Protein AF-A0A7V9C7G6-F1 (afdb_monomer)

Radius of gyration: 28.22 Å; Cα contacts (8 Å, |Δi|>4): 327; chains: 1; bounding box: 77×62×84 Å

Foldseek 3Di:
DDPVVVVLVVVLVVLLVVVVVPDDDDDDDDDDDDDDDDDDDDDDDDDDDDDDDDDDDPDDDDDDDDDDDDDDDDDDDDDDDDDPPPPPPPPPFDWDKDFQDDDDDFLQADDGGQIFTQTPDAQPLQSVLLVQLLVCSSVLPQVSNCVQQDQQEAAESVSDGSSCVSVCSRHVSPNLSSLSRLQNRAPWDWDWADDPVDRDIFIWIKTPNQQRDPFLVPQDPVSLVSCVSPDPPVVSVVCNVVGGDFAWMWIAGSNNHTRYTYGGD

Nearest PDB structures (foldseek):
  3i55-assembly1_3  TM=3.283E-01  e=8.235E+00  Haloarcula marismortui

Solvent-accessible surface area (backbone atoms only — not comparable to full-atom values): 16499 Å² total; per-residue (Å²): 136,52,78,60,60,59,47,54,54,48,50,56,50,51,54,52,53,55,58,66,71,71,62,81,79,79,82,79,87,80,88,86,83,90,84,85,87,83,90,83,90,81,80,90,80,91,77,84,81,86,85,90,84,90,78,87,80,84,83,78,80,82,88,82,88,84,84,83,79,88,81,88,84,84,88,87,83,90,80,93,75,89,74,81,78,81,71,74,77,74,81,75,70,53,64,51,78,45,62,39,81,66,93,64,80,54,69,11,39,40,55,70,66,43,72,38,30,51,70,56,90,57,57,66,45,34,44,52,38,51,51,51,48,44,52,22,33,62,66,57,33,54,70,56,45,34,62,65,32,41,93,77,25,37,48,39,94,86,68,53,54,46,63,57,51,53,50,49,24,33,73,73,38,38,55,58,39,42,51,50,37,52,34,60,38,40,60,65,36,80,46,73,48,73,43,95,89,44,103,57,67,51,54,32,40,26,18,33,33,55,64,80,42,90,36,39,88,73,44,52,68,71,62,56,57,56,44,57,81,82,39,55,69,71,56,50,52,51,27,49,73,74,38,28,66,34,62,63,35,38,32,27,27,80,82,27,50,41,45,36,47,33,64,65,120

Secondary structure (DSSP, 8-state):
--HHHHHHHHHHHHHHHHHHHH-PPP----------------------------------PPPP--PPPP------------------------EEEEE--S----TTSPPTT-EEEEESS--HHHHHHHHHHHHHHHTT-HHHHHHHH-TT-B--TT---HHHHHHHHHHHT--HHHHHHHHHHS--EEEEEPPTTSS--EEEEEESGGGG-SSGGGS-HHHHHHHTTTS-HHHHHHHHHHTS--S-EEEE-TT--EEEEE---

Sequence (265 aa):
MTKLDDRLRKAAIAVRKAADHAVPRPITKEATAMWKKPAMAFGGAVIAVALVIGVAVLVRQPPAETPIAAVTTTGPTTTDSPEPTTTVPATTTTVTTTTVSGPMTGPGCPEEGFEYGLQEGLPEPVASMQQQIMAAAVACDVDTLVALGGPDLIVSFGGVAPEAFFTDAVESGEPALSTLLETLSLPYRHQTFEDSEAPTSVSFYSWPSAFGYDAWEEIPEDERDALLGLYTQEELDQMAEFGGFIGWRVGITPEGDWRFFVAGD

Mean predicted aligned error: 16.95 Å

Structure (mmCIF, N/CA/C/O backbone):
data_AF-A0A7V9C7G6-F1
#
_entry.id   AF-A0A7V9C7G6-F1
#
loop_
_atom_site.group_PDB
_atom_site.id
_atom_site.type_symbol
_atom_site.label_atom_id
_atom_site.label_alt_id
_atom_site.label_comp_id
_atom_site.label_asym_id
_atom_site.label_entity_id
_atom_site.label_seq_id
_atom_site.pdbx_PDB_ins_code
_atom_site.Cartn_x
_atom_site.Cartn_y
_atom_site.Cartn_z
_atom_site.occupancy
_atom_site.B_iso_or_equiv
_atom_site.auth_seq_id
_atom_site.auth_comp_id
_atom_site.auth_asym_id
_atom_site.auth_atom_id
_atom_site.pdbx_PDB_model_num
ATOM 1 N N . MET A 1 1 ? 12.460 -22.209 15.006 1.00 48.91 1 MET A N 1
ATOM 2 C CA . MET A 1 1 ? 12.899 -21.050 14.208 1.00 48.91 1 MET A CA 1
ATOM 3 C C . MET A 1 1 ? 13.402 -21.575 12.891 1.00 48.91 1 MET A C 1
ATOM 5 O O . MET A 1 1 ? 14.418 -22.264 12.847 1.00 48.91 1 MET A O 1
ATOM 9 N N . THR A 1 2 ? 12.585 -21.400 11.865 1.00 52.69 2 THR A N 1
ATOM 10 C CA . THR A 1 2 ? 12.840 -21.923 10.530 1.00 52.69 2 THR A CA 1
ATOM 11 C C . THR A 1 2 ? 13.840 -21.022 9.805 1.00 52.69 2 THR A C 1
ATOM 13 O O . THR A 1 2 ? 14.032 -19.859 10.159 1.00 52.69 2 THR A O 1
ATOM 16 N N . LYS A 1 3 ? 14.497 -21.548 8.766 1.00 37.53 3 LYS A N 1
ATOM 17 C CA . LYS A 1 3 ? 15.346 -20.738 7.875 1.00 37.53 3 LYS A CA 1
ATOM 18 C C . LYS A 1 3 ? 14.573 -19.592 7.207 1.00 37.53 3 LYS A C 1
ATOM 20 O O . LYS A 1 3 ? 15.212 -18.682 6.698 1.00 37.53 3 LYS A O 1
ATOM 25 N N . LEU A 1 4 ? 13.242 -19.648 7.186 1.00 36.72 4 LEU A N 1
ATOM 26 C CA . LEU A 1 4 ? 12.386 -18.592 6.661 1.00 36.72 4 LEU A CA 1
ATOM 27 C C . LEU A 1 4 ? 12.319 -17.407 7.636 1.00 36.72 4 LEU A C 1
ATOM 29 O O . LEU A 1 4 ? 12.571 -16.282 7.217 1.00 36.72 4 LEU A O 1
ATOM 33 N N . ASP A 1 5 ? 12.153 -17.668 8.937 1.00 42.34 5 ASP A N 1
ATOM 34 C CA . ASP A 1 5 ? 12.133 -16.634 9.988 1.00 42.34 5 ASP A CA 1
ATOM 35 C C . ASP A 1 5 ? 13.441 -15.818 10.016 1.00 42.34 5 ASP A C 1
ATOM 37 O O . ASP A 1 5 ? 13.438 -14.597 10.163 1.00 42.34 5 ASP A O 1
ATOM 41 N N . ASP A 1 6 ? 14.587 -16.487 9.831 1.00 40.59 6 ASP A N 1
ATOM 42 C CA . ASP A 1 6 ? 15.903 -15.829 9.790 1.00 40.59 6 ASP A CA 1
ATOM 43 C C . ASP A 1 6 ? 16.083 -14.965 8.529 1.00 40.59 6 ASP A C 1
ATOM 45 O O . ASP A 1 6 ? 16.781 -13.950 8.554 1.00 40.59 6 ASP A O 1
ATOM 49 N N . ARG A 1 7 ? 15.423 -15.334 7.425 1.00 44.72 7 ARG A N 1
ATOM 50 C CA . ARG A 1 7 ? 15.466 -14.593 6.157 1.00 44.72 7 ARG A CA 1
ATOM 51 C C . ARG A 1 7 ? 14.528 -13.394 6.164 1.00 44.72 7 ARG A C 1
ATOM 53 O O . ARG A 1 7 ? 14.948 -12.326 5.735 1.00 44.72 7 ARG A O 1
ATOM 60 N N . LEU A 1 8 ? 13.325 -13.533 6.719 1.00 45.69 8 LEU A N 1
ATOM 61 C CA . LEU A 1 8 ? 12.387 -12.420 6.899 1.00 45.69 8 LEU A CA 1
ATOM 62 C C . LEU A 1 8 ? 12.959 -11.368 7.854 1.00 45.69 8 LEU A C 1
ATOM 64 O O . LEU A 1 8 ? 12.928 -10.175 7.559 1.00 45.69 8 LEU A O 1
ATOM 68 N N . ARG A 1 9 ? 13.618 -11.805 8.935 1.00 49.72 9 ARG A N 1
ATOM 69 C CA . ARG A 1 9 ? 14.326 -10.900 9.847 1.00 49.72 9 ARG A CA 1
ATOM 70 C C . ARG A 1 9 ? 15.469 -10.150 9.160 1.00 49.72 9 ARG A C 1
ATOM 72 O O . ARG A 1 9 ? 15.679 -8.974 9.437 1.00 49.72 9 ARG A O 1
ATOM 79 N N . LYS A 1 10 ? 16.208 -10.807 8.263 1.00 49.16 10 LYS A N 1
ATOM 80 C CA . LYS A 1 10 ? 17.289 -10.175 7.487 1.00 49.16 10 LYS A CA 1
ATOM 81 C C . LYS A 1 10 ? 16.762 -9.209 6.429 1.00 49.16 10 LYS A C 1
ATOM 83 O O . LYS A 1 10 ? 17.330 -8.132 6.293 1.00 49.16 10 LYS A O 1
ATOM 88 N N . ALA A 1 11 ? 15.661 -9.544 5.761 1.00 43.25 11 ALA A N 1
ATOM 89 C CA . ALA A 1 11 ? 14.988 -8.647 4.825 1.00 43.25 11 ALA A CA 1
ATOM 90 C C . ALA A 1 11 ? 14.475 -7.381 5.535 1.00 43.25 11 ALA A C 1
ATOM 92 O O . ALA A 1 11 ? 14.753 -6.274 5.086 1.00 43.25 11 ALA A O 1
ATOM 93 N N . ALA A 1 12 ? 13.853 -7.518 6.711 1.00 46.47 12 ALA A N 1
ATOM 94 C CA . ALA A 1 12 ? 13.425 -6.375 7.523 1.00 46.47 12 ALA A CA 1
ATOM 95 C C . ALA A 1 12 ? 14.605 -5.483 7.973 1.00 46.47 12 ALA A C 1
ATOM 97 O O . ALA A 1 12 ? 14.489 -4.259 8.023 1.00 46.47 12 ALA A O 1
ATOM 98 N N . ILE A 1 13 ? 15.770 -6.078 8.260 1.00 50.22 13 ILE A N 1
ATOM 99 C CA . ILE A 1 13 ? 17.003 -5.334 8.575 1.00 50.22 13 ILE A CA 1
ATOM 100 C C . ILE A 1 13 ? 17.554 -4.609 7.338 1.00 50.22 13 ILE A C 1
ATOM 102 O O . ILE A 1 13 ? 18.039 -3.487 7.466 1.00 50.22 13 ILE A O 1
ATOM 106 N N . ALA A 1 14 ? 17.482 -5.218 6.154 1.00 43.88 14 ALA A N 1
ATOM 107 C CA . ALA A 1 14 ? 17.921 -4.594 4.908 1.00 43.88 14 ALA A CA 1
ATOM 108 C C . ALA A 1 14 ? 17.048 -3.382 4.545 1.00 43.88 14 ALA A C 1
ATOM 110 O O . ALA A 1 14 ? 17.590 -2.324 4.237 1.00 43.88 14 ALA A O 1
ATOM 111 N N . VAL A 1 15 ? 15.725 -3.497 4.705 1.00 43.09 15 VAL A N 1
ATOM 112 C CA . VAL A 1 15 ? 14.770 -2.388 4.522 1.00 43.09 15 VAL A CA 1
ATOM 113 C C . VAL A 1 15 ? 15.067 -1.240 5.491 1.00 43.09 15 VAL A C 1
ATOM 115 O O . VAL A 1 15 ? 15.174 -0.089 5.079 1.00 43.09 15 VAL A O 1
ATOM 118 N N . ARG A 1 16 ? 15.321 -1.546 6.770 1.00 47.75 16 ARG A N 1
ATOM 119 C CA . ARG A 1 16 ? 15.724 -0.536 7.763 1.00 47.75 16 ARG A CA 1
ATOM 120 C C . ARG A 1 16 ? 17.051 0.147 7.414 1.00 47.75 16 ARG A C 1
ATOM 122 O O . ARG A 1 16 ? 17.207 1.342 7.629 1.00 47.75 16 ARG A O 1
ATOM 129 N N . LYS A 1 17 ? 18.013 -0.606 6.877 1.00 38.09 17 LYS A N 1
ATOM 130 C CA . LYS A 1 17 ? 19.322 -0.074 6.483 1.00 38.09 17 LYS A CA 1
ATOM 131 C C . LYS A 1 17 ? 19.230 0.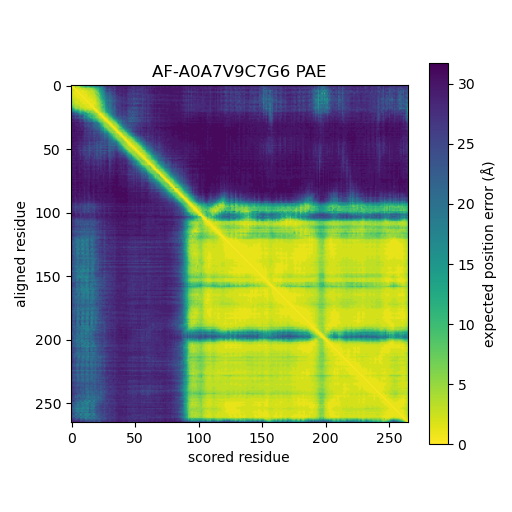823 5.247 1.00 38.09 17 LYS A C 1
ATOM 133 O O . LYS A 1 17 ? 19.983 1.788 5.178 1.00 38.09 17 LYS A O 1
ATOM 138 N N . ALA A 1 18 ? 18.340 0.518 4.304 1.00 41.16 18 ALA A N 1
ATOM 139 C CA . ALA A 1 18 ? 18.068 1.380 3.158 1.00 41.16 18 ALA A CA 1
ATOM 140 C C . ALA A 1 18 ? 17.481 2.728 3.614 1.00 41.16 18 ALA A C 1
ATOM 142 O O . ALA A 1 18 ? 18.010 3.768 3.233 1.00 41.16 18 ALA A O 1
ATOM 143 N N . ALA A 1 19 ? 16.523 2.706 4.548 1.00 43.22 19 ALA A N 1
ATOM 144 C CA . ALA A 1 19 ? 15.940 3.916 5.137 1.00 43.22 19 ALA A CA 1
ATOM 145 C C . ALA A 1 19 ? 16.965 4.781 5.908 1.00 43.22 19 ALA A C 1
ATOM 147 O O . ALA A 1 19 ? 16.952 6.005 5.817 1.00 43.22 19 ALA A O 1
ATOM 148 N N . ASP A 1 20 ? 17.926 4.169 6.613 1.00 38.09 20 ASP A N 1
ATOM 149 C CA . ASP A 1 20 ? 18.983 4.908 7.330 1.00 38.09 20 ASP A CA 1
ATOM 150 C C . ASP A 1 20 ? 19.994 5.615 6.394 1.00 38.09 20 ASP A C 1
ATOM 152 O O . ASP A 1 20 ? 20.722 6.505 6.841 1.00 38.09 20 ASP A O 1
ATOM 156 N N . HIS A 1 21 ? 20.077 5.237 5.110 1.00 40.25 21 HIS A N 1
ATOM 157 C CA . HIS A 1 21 ? 20.980 5.876 4.136 1.00 40.25 21 HIS A CA 1
ATOM 158 C C . HIS A 1 21 ? 20.322 7.028 3.357 1.00 40.25 21 HIS A C 1
ATOM 160 O O . HIS A 1 21 ? 21.048 7.788 2.714 1.00 40.25 21 HIS A O 1
ATOM 166 N N . ALA A 1 22 ? 18.998 7.195 3.458 1.00 36.69 22 ALA A N 1
ATOM 167 C CA . ALA A 1 22 ? 18.234 8.249 2.786 1.00 36.69 22 ALA A CA 1
ATOM 168 C C . ALA A 1 22 ? 18.126 9.560 3.600 1.00 36.69 22 ALA A C 1
ATOM 170 O O . ALA A 1 22 ? 17.785 10.604 3.053 1.00 36.69 22 ALA A O 1
ATOM 171 N N . VAL A 1 23 ? 18.493 9.566 4.890 1.00 35.22 23 VAL A N 1
ATOM 172 C CA . VAL A 1 23 ? 18.386 10.765 5.746 1.00 35.22 23 VAL A CA 1
ATOM 173 C C . VAL A 1 23 ? 19.654 11.640 5.677 1.00 35.22 23 VAL A C 1
ATOM 175 O O . VAL A 1 23 ? 20.705 11.247 6.205 1.00 35.22 23 VAL A O 1
ATOM 178 N N . PRO A 1 24 ? 19.611 12.876 5.134 1.00 39.84 24 PRO A N 1
ATOM 179 C CA . PRO A 1 24 ? 20.689 13.835 5.339 1.00 39.84 24 PRO A CA 1
ATOM 180 C C . PRO A 1 24 ? 20.744 14.255 6.817 1.00 39.84 24 PRO A C 1
ATOM 182 O O . PRO A 1 24 ? 19.762 14.701 7.410 1.00 39.84 24 PRO A O 1
ATOM 185 N N . ARG A 1 25 ? 21.923 14.110 7.434 1.00 37.53 25 ARG A N 1
ATOM 186 C CA . ARG A 1 25 ? 22.153 14.451 8.849 1.00 37.53 25 ARG A CA 1
ATOM 187 C C . ARG A 1 25 ? 21.757 15.908 9.149 1.00 37.53 25 ARG A C 1
ATOM 189 O O . ARG A 1 25 ? 22.182 16.803 8.416 1.00 37.53 25 ARG A O 1
ATOM 196 N N . PRO A 1 26 ? 21.044 16.184 10.259 1.00 35.81 26 PRO A N 1
ATOM 197 C CA . PRO A 1 26 ? 20.685 17.546 10.624 1.00 35.81 26 PRO A CA 1
ATOM 198 C C . PRO A 1 26 ? 21.935 18.364 10.963 1.00 35.81 26 PRO A C 1
ATOM 200 O O . PRO A 1 26 ? 22.793 17.947 11.745 1.00 35.81 26 PRO A O 1
ATOM 203 N N . ILE A 1 27 ? 22.018 19.563 10.385 1.00 41.19 27 ILE A N 1
ATOM 204 C CA . ILE A 1 27 ? 23.021 20.571 10.726 1.00 41.19 27 ILE A CA 1
ATOM 205 C C . ILE A 1 27 ? 22.710 21.045 12.150 1.00 41.19 27 ILE A C 1
ATOM 207 O O . ILE A 1 27 ? 21.767 21.805 12.376 1.00 41.19 27 ILE A O 1
ATOM 211 N N . THR A 1 28 ? 23.472 20.567 13.132 1.00 35.97 28 THR A N 1
ATOM 212 C CA . THR A 1 28 ? 23.326 20.969 14.534 1.00 35.97 28 THR A CA 1
ATOM 213 C C . THR A 1 28 ? 23.559 22.471 14.678 1.00 35.97 28 THR A C 1
ATOM 215 O O . THR A 1 28 ? 24.681 22.962 14.546 1.00 35.97 28 THR A O 1
ATOM 218 N N . LYS A 1 29 ? 22.480 23.205 14.966 1.00 41.00 29 LYS A N 1
ATOM 219 C CA . LYS A 1 29 ? 22.517 24.581 15.458 1.00 41.00 29 LYS A CA 1
ATOM 220 C C . LYS A 1 29 ? 22.932 24.575 16.928 1.00 41.00 29 LYS A C 1
ATOM 222 O O . LYS A 1 29 ? 22.075 24.481 17.794 1.00 41.00 29 LYS A O 1
ATOM 227 N N . GLU A 1 30 ? 24.217 24.761 17.207 1.00 38.34 30 GLU A N 1
ATOM 228 C CA . GLU A 1 30 ? 24.668 25.279 18.504 1.00 38.34 30 GLU A CA 1
ATOM 229 C C . GLU A 1 30 ? 25.768 26.322 18.295 1.00 38.34 30 GLU A C 1
ATOM 231 O O . GLU A 1 30 ? 26.963 26.043 18.298 1.00 38.34 30 GLU A O 1
ATOM 236 N N . ALA A 1 31 ? 25.340 27.567 18.101 1.00 40.44 31 ALA A N 1
ATOM 237 C CA . ALA A 1 31 ? 26.197 28.737 18.187 1.00 40.44 31 ALA A CA 1
ATOM 238 C C . ALA A 1 31 ? 25.524 29.771 19.089 1.00 40.44 31 ALA A C 1
ATOM 240 O O . ALA A 1 31 ? 24.961 30.741 18.600 1.00 40.44 31 ALA A O 1
ATOM 241 N N . THR A 1 32 ? 25.599 29.569 20.406 1.00 36.12 32 THR A N 1
ATOM 242 C CA . THR A 1 32 ? 25.439 30.650 21.393 1.00 36.12 32 THR A CA 1
ATOM 243 C C . THR A 1 32 ? 25.942 30.198 22.760 1.00 36.12 32 THR A C 1
ATOM 245 O O . THR A 1 32 ? 25.232 29.491 23.461 1.00 36.12 32 THR A O 1
ATOM 248 N N . ALA A 1 33 ? 27.149 30.632 23.144 1.00 33.44 33 ALA A N 1
ATOM 249 C CA . ALA A 1 33 ? 27.424 31.311 24.420 1.00 33.44 33 ALA A CA 1
ATOM 250 C C . ALA A 1 33 ? 28.940 31.434 24.697 1.00 33.44 33 ALA A C 1
ATOM 252 O O . ALA A 1 33 ? 29.596 30.514 25.163 1.00 33.44 33 ALA A O 1
ATOM 253 N N . MET A 1 34 ? 29.440 32.657 24.486 1.00 32.22 34 MET A N 1
ATOM 254 C CA . MET A 1 34 ? 30.200 33.428 25.482 1.00 32.22 34 MET A CA 1
ATOM 255 C C . MET A 1 34 ? 31.570 32.900 25.977 1.00 32.22 34 MET A C 1
ATOM 257 O O . MET A 1 34 ? 31.621 32.171 26.957 1.00 32.22 34 MET A O 1
ATOM 261 N N . TRP A 1 35 ? 32.683 33.478 25.483 1.00 34.47 35 TRP A N 1
ATOM 262 C CA . TRP A 1 35 ? 33.711 34.070 26.371 1.00 34.47 35 TRP A CA 1
ATOM 263 C C . TRP A 1 35 ? 34.692 35.039 25.658 1.00 34.47 35 TRP A C 1
ATOM 265 O O . TRP A 1 35 ? 35.396 34.693 24.718 1.00 34.47 35 TRP A O 1
ATOM 275 N N . LYS A 1 36 ? 34.684 36.280 26.156 1.00 33.19 36 LYS A N 1
ATOM 276 C CA . LYS A 1 36 ? 35.678 37.380 26.229 1.00 33.19 36 LYS A CA 1
ATOM 277 C C . LYS A 1 36 ? 36.997 37.316 25.411 1.00 33.19 36 LYS A C 1
ATOM 279 O O . LYS A 1 36 ? 37.833 36.444 25.605 1.00 33.19 36 LYS A O 1
ATOM 284 N N . LYS A 1 37 ? 37.240 38.387 24.638 1.00 40.06 37 LYS A N 1
ATOM 285 C CA . LYS A 1 37 ? 38.557 38.883 24.148 1.00 40.06 37 LYS A CA 1
ATOM 286 C C . LYS A 1 37 ? 39.409 39.419 25.331 1.00 40.06 37 LYS A C 1
ATOM 288 O O . LYS A 1 37 ? 38.781 39.873 26.291 1.00 40.06 37 LYS A O 1
ATOM 293 N N . PRO A 1 38 ? 40.772 39.440 25.291 1.00 42.09 38 PRO A N 1
ATOM 294 C CA . PRO A 1 38 ? 41.545 40.188 24.280 1.00 42.09 38 PRO A CA 1
ATOM 295 C C . PRO A 1 38 ? 42.907 39.620 23.793 1.00 42.09 38 PRO A C 1
ATOM 297 O O . PRO A 1 38 ? 43.581 38.870 24.480 1.00 42.09 38 PRO A O 1
ATOM 300 N N . ALA A 1 39 ? 43.277 40.093 22.591 1.00 36.19 39 ALA A N 1
ATOM 301 C CA . ALA A 1 39 ? 44.609 40.358 22.016 1.00 36.19 39 ALA A CA 1
ATOM 302 C C . ALA A 1 39 ? 45.773 39.354 22.194 1.00 36.19 39 ALA A C 1
ATOM 304 O O . ALA A 1 39 ? 46.345 39.257 23.269 1.00 36.19 39 ALA A O 1
ATOM 305 N N . MET A 1 40 ? 46.275 38.799 21.081 1.00 33.19 40 MET A N 1
ATOM 306 C CA . MET A 1 40 ? 47.620 39.080 20.533 1.00 33.19 40 MET A CA 1
ATOM 307 C C . MET A 1 40 ? 47.889 38.269 19.256 1.00 33.19 40 MET A C 1
ATOM 309 O O . MET A 1 40 ? 47.322 37.204 19.040 1.00 33.19 40 MET A O 1
ATOM 313 N N . ALA A 1 41 ? 48.734 38.846 18.404 1.00 35.16 41 ALA A N 1
ATOM 314 C CA . ALA A 1 41 ? 49.222 38.325 17.134 1.00 35.16 41 ALA A CA 1
ATOM 315 C C . ALA A 1 41 ? 50.109 37.075 17.278 1.00 35.16 41 ALA A C 1
ATOM 317 O O . ALA A 1 41 ? 50.630 36.834 18.356 1.00 35.16 41 ALA A O 1
ATOM 318 N N . PHE A 1 42 ? 50.278 36.358 16.161 1.00 31.19 42 PHE A N 1
ATOM 319 C CA . PHE A 1 42 ? 51.377 35.486 15.686 1.00 31.19 42 PHE A CA 1
ATOM 320 C C . PHE A 1 42 ? 50.700 34.442 14.782 1.00 31.19 42 PHE A C 1
ATOM 322 O O . PHE A 1 42 ? 49.726 33.817 15.173 1.00 31.19 42 PHE A O 1
ATOM 329 N N . GLY A 1 43 ? 51.016 34.352 13.494 1.00 26.42 43 GLY A N 1
ATOM 330 C CA . GLY A 1 43 ? 52.296 33.849 12.998 1.00 26.42 43 GLY A CA 1
ATOM 331 C C . GLY A 1 43 ? 52.019 32.444 12.452 1.00 26.42 43 GLY A C 1
ATOM 332 O O . GLY A 1 43 ? 51.359 31.655 13.115 1.00 26.42 43 GLY A O 1
ATOM 333 N N . GLY A 1 44 ? 52.387 32.189 11.198 1.00 28.30 44 GLY A N 1
ATOM 334 C CA . GLY A 1 44 ? 51.820 31.105 10.396 1.00 28.30 44 GLY A CA 1
ATOM 335 C C . GLY A 1 44 ? 52.149 29.682 10.846 1.00 28.30 44 GLY A C 1
ATOM 336 O O . GLY A 1 44 ? 53.093 29.451 11.590 1.00 28.30 44 GLY A O 1
ATOM 337 N N . ALA A 1 45 ? 51.394 28.731 10.295 1.00 34.38 45 ALA A N 1
ATOM 338 C CA . ALA A 1 45 ? 51.841 27.371 10.003 1.00 34.38 45 ALA A CA 1
ATOM 339 C C . ALA A 1 45 ? 50.796 26.692 9.102 1.00 34.38 45 ALA A C 1
ATOM 341 O O . ALA A 1 45 ? 49.778 26.185 9.565 1.00 34.38 45 ALA A O 1
ATOM 342 N N . VAL A 1 46 ? 51.054 26.701 7.793 1.00 34.59 46 VAL A N 1
ATOM 343 C CA . VAL A 1 46 ? 50.464 25.740 6.856 1.00 34.59 46 VAL A CA 1
ATOM 344 C C . VAL A 1 46 ? 51.173 24.419 7.128 1.00 34.59 46 VAL A C 1
ATOM 346 O O . VAL A 1 46 ? 52.354 24.288 6.814 1.00 34.59 46 VAL A O 1
ATOM 349 N N . ILE A 1 47 ? 50.486 23.458 7.743 1.00 35.19 47 ILE A N 1
ATOM 350 C CA . ILE A 1 47 ? 50.984 22.085 7.821 1.00 35.19 47 ILE A CA 1
ATOM 351 C C . ILE A 1 47 ? 50.270 21.281 6.746 1.00 35.19 47 ILE A C 1
ATOM 353 O O . ILE A 1 47 ? 49.121 20.870 6.883 1.00 35.19 47 ILE A O 1
ATOM 357 N N . ALA A 1 48 ? 51.003 21.098 5.653 1.00 30.62 48 ALA A N 1
ATOM 358 C CA . ALA A 1 48 ? 50.798 20.027 4.707 1.00 30.62 48 ALA A CA 1
ATOM 359 C C . ALA A 1 48 ? 51.001 18.681 5.416 1.00 30.62 48 ALA A C 1
ATOM 361 O O . ALA A 1 48 ? 52.033 18.462 6.049 1.00 30.62 48 ALA A O 1
ATOM 362 N N . VAL A 1 49 ? 50.059 17.759 5.238 1.00 30.53 49 VAL A N 1
ATOM 363 C CA . VAL A 1 49 ? 50.349 16.328 5.322 1.00 30.53 49 VAL A CA 1
ATOM 364 C C . VAL A 1 49 ? 49.853 15.702 4.031 1.00 30.53 49 VAL A C 1
ATOM 366 O O . VAL A 1 49 ? 48.671 15.431 3.847 1.00 30.53 49 VAL A O 1
ATOM 369 N N . ALA A 1 50 ? 50.799 15.532 3.114 1.00 31.55 50 ALA A N 1
ATOM 370 C CA . ALA A 1 50 ? 50.693 14.600 2.014 1.00 31.55 50 ALA A CA 1
ATOM 371 C C . ALA A 1 50 ? 50.947 13.187 2.553 1.00 31.55 50 ALA A C 1
ATOM 373 O O . ALA A 1 50 ? 51.937 12.960 3.249 1.00 31.55 50 ALA A O 1
ATOM 374 N N . LEU A 1 51 ? 50.104 12.234 2.167 1.00 30.86 51 LEU A N 1
ATOM 375 C CA . LEU A 1 51 ? 50.490 10.830 2.103 1.00 30.86 51 LEU A CA 1
ATOM 376 C C . LEU A 1 51 ? 49.976 10.255 0.784 1.00 30.86 51 LEU A C 1
ATOM 378 O O . LEU A 1 51 ? 48.784 10.058 0.572 1.00 30.86 51 LEU A O 1
ATOM 382 N N . VAL A 1 52 ? 50.938 10.069 -0.115 1.00 33.41 52 VAL A N 1
ATOM 383 C CA . VAL A 1 52 ? 50.844 9.423 -1.420 1.00 33.41 52 VAL A CA 1
ATOM 384 C C . VAL A 1 52 ? 51.257 7.970 -1.239 1.00 33.41 52 VAL A C 1
ATOM 386 O O . VAL A 1 52 ? 52.410 7.747 -0.895 1.00 33.41 52 VAL A O 1
ATOM 389 N N . ILE A 1 53 ? 50.359 7.025 -1.531 1.00 35.78 53 ILE A N 1
ATOM 390 C CA . ILE A 1 53 ? 50.601 5.723 -2.193 1.00 35.78 53 ILE A CA 1
ATOM 391 C C . ILE A 1 53 ? 49.226 5.376 -2.808 1.00 35.78 53 ILE A C 1
ATOM 393 O O . ILE A 1 53 ? 48.249 5.320 -2.079 1.00 35.78 53 ILE A O 1
ATOM 397 N N . GLY A 1 54 ? 48.983 5.237 -4.109 1.00 28.16 54 GLY A N 1
ATOM 398 C CA . GLY A 1 54 ? 49.828 4.763 -5.194 1.00 28.16 54 GLY A CA 1
ATOM 399 C C . GLY A 1 54 ? 49.147 3.542 -5.826 1.00 28.16 54 GLY A C 1
ATOM 400 O O . GLY A 1 54 ? 49.579 2.424 -5.585 1.00 28.16 54 GLY A O 1
ATOM 401 N N . VAL A 1 55 ? 48.082 3.746 -6.613 1.00 30.39 55 VAL A N 1
ATOM 402 C CA . VAL A 1 55 ? 47.570 2.741 -7.562 1.00 30.39 55 VAL A CA 1
ATOM 403 C C . VAL A 1 55 ? 47.427 3.417 -8.920 1.00 30.39 55 VAL A C 1
ATOM 405 O O . VAL A 1 55 ? 46.760 4.439 -9.066 1.00 30.39 55 VAL A O 1
ATOM 408 N N . ALA A 1 56 ? 48.155 2.873 -9.889 1.00 32.88 56 ALA A N 1
ATOM 409 C CA . ALA A 1 56 ? 48.312 3.389 -11.234 1.00 32.88 56 ALA A CA 1
ATOM 410 C C . ALA A 1 56 ? 46.991 3.344 -12.016 1.00 32.88 56 ALA A C 1
ATOM 412 O O . ALA A 1 56 ? 46.488 2.272 -12.347 1.00 32.88 56 ALA A O 1
ATOM 413 N N . VAL A 1 57 ? 46.471 4.519 -12.366 1.00 30.00 57 VAL A N 1
ATOM 414 C CA . VAL A 1 57 ? 45.459 4.675 -13.411 1.00 30.00 57 VAL A CA 1
ATOM 415 C C . VAL A 1 57 ? 46.191 4.672 -14.751 1.00 30.00 57 VAL A C 1
ATOM 417 O O . VAL A 1 57 ? 46.834 5.654 -15.121 1.00 30.00 57 VAL A O 1
ATOM 420 N N . LEU A 1 58 ? 46.111 3.566 -15.491 1.00 32.94 58 LEU A N 1
ATOM 421 C CA . LEU A 1 58 ? 46.494 3.550 -16.900 1.00 32.94 58 LEU A CA 1
ATOM 422 C C . LEU A 1 58 ? 45.317 4.100 -17.721 1.00 32.94 58 LEU A C 1
ATOM 424 O O . LEU A 1 58 ? 44.498 3.350 -18.246 1.00 32.94 58 LEU A O 1
ATOM 428 N N . VAL A 1 59 ? 45.218 5.430 -17.799 1.00 31.25 59 VAL A N 1
ATOM 429 C CA . VAL A 1 59 ? 44.322 6.125 -18.733 1.00 31.25 59 VAL A CA 1
ATOM 430 C C . VAL A 1 59 ? 44.783 5.797 -20.154 1.00 31.25 59 VAL A C 1
ATOM 432 O O . VAL A 1 59 ? 45.852 6.229 -20.581 1.00 31.25 59 VAL A O 1
ATOM 435 N N . ARG A 1 60 ? 43.987 5.031 -20.904 1.00 34.34 60 ARG A N 1
ATOM 436 C CA . ARG A 1 60 ? 44.119 4.930 -22.363 1.00 34.34 60 ARG A CA 1
ATOM 437 C C . ARG A 1 60 ? 43.102 5.870 -23.005 1.00 34.34 60 ARG A C 1
ATOM 439 O O . ARG A 1 60 ? 41.915 5.572 -23.040 1.00 34.34 60 ARG A O 1
ATOM 446 N N . GLN A 1 61 ? 43.594 7.007 -23.494 1.00 34.28 61 GLN A N 1
ATOM 447 C CA . GLN A 1 61 ? 42.878 7.889 -24.417 1.00 34.28 61 GLN A CA 1
ATOM 448 C C . GLN A 1 61 ? 42.534 7.133 -25.717 1.00 34.28 61 GLN A C 1
ATOM 450 O O . GLN A 1 61 ? 43.417 6.459 -26.256 1.00 34.28 61 GLN A O 1
ATOM 455 N N . PRO A 1 62 ? 41.318 7.266 -26.270 1.00 48.72 62 PRO A N 1
ATOM 456 C CA . PRO A 1 62 ? 41.068 6.956 -27.674 1.00 48.72 62 PRO A CA 1
ATOM 457 C C . PRO A 1 62 ? 41.582 8.105 -28.568 1.00 48.72 62 PRO A C 1
ATOM 459 O O . PRO A 1 62 ? 41.434 9.272 -28.197 1.00 48.72 62 PRO A O 1
ATOM 462 N N . PRO A 1 63 ? 42.195 7.822 -29.733 1.00 43.75 63 PRO A N 1
ATOM 463 C CA . PRO A 1 63 ? 42.579 8.864 -30.675 1.00 43.75 63 PRO A CA 1
ATOM 464 C C . PRO A 1 63 ? 41.365 9.368 -31.466 1.00 43.75 63 PRO A C 1
ATOM 466 O O . PRO A 1 63 ? 40.474 8.603 -31.835 1.00 43.75 63 PRO A O 1
ATOM 469 N N . ALA A 1 64 ? 41.378 10.669 -31.739 1.00 35.47 64 ALA A N 1
ATOM 470 C CA . ALA A 1 64 ? 40.457 11.359 -32.623 1.00 35.47 64 ALA A CA 1
ATOM 471 C C . ALA A 1 64 ? 40.905 11.271 -34.100 1.00 35.47 64 ALA A C 1
ATOM 473 O O . ALA A 1 64 ? 42.098 11.260 -34.394 1.00 35.47 64 ALA A O 1
ATOM 474 N N . GLU A 1 65 ? 39.893 11.285 -34.974 1.00 35.47 65 GLU A N 1
ATOM 475 C CA . GLU A 1 65 ? 39.844 11.789 -36.359 1.00 35.47 65 GLU A CA 1
ATOM 476 C C . GLU A 1 65 ? 40.593 11.074 -37.503 1.00 35.47 65 GLU A C 1
ATOM 478 O O . GLU A 1 65 ? 41.813 11.096 -37.640 1.00 35.47 65 GLU A O 1
ATOM 483 N N . THR A 1 66 ? 39.807 10.601 -38.479 1.00 34.53 66 THR A N 1
ATOM 484 C CA . THR A 1 66 ? 39.977 10.974 -39.900 1.00 34.53 66 THR A CA 1
ATOM 485 C C . THR A 1 66 ? 38.635 10.809 -40.651 1.00 34.53 66 THR A C 1
ATOM 487 O O . THR A 1 66 ? 37.775 10.047 -40.207 1.00 34.53 66 THR A O 1
ATOM 490 N N . PRO A 1 67 ? 38.402 11.576 -41.735 1.00 42.34 67 PRO A N 1
ATOM 491 C CA . PRO A 1 67 ? 37.084 12.032 -42.166 1.00 42.34 67 PRO A CA 1
ATOM 492 C C . PRO A 1 67 ? 36.430 11.082 -43.174 1.00 42.34 67 PRO A C 1
ATOM 494 O O . PRO A 1 67 ? 37.097 10.549 -44.061 1.00 42.34 67 PRO A O 1
ATOM 497 N N . ILE A 1 68 ? 35.106 10.939 -43.107 1.00 39.16 68 ILE A N 1
ATOM 498 C CA . ILE A 1 68 ? 34.334 10.328 -44.192 1.00 39.16 68 ILE A CA 1
ATOM 499 C C . ILE A 1 68 ? 33.795 11.457 -45.066 1.00 39.16 68 ILE A C 1
ATOM 501 O O . ILE A 1 68 ? 33.045 12.324 -44.621 1.00 39.16 68 ILE A O 1
ATOM 505 N N . ALA A 1 69 ? 34.268 11.451 -46.307 1.00 36.34 69 ALA A N 1
ATOM 506 C CA . ALA A 1 69 ? 33.918 12.383 -47.357 1.00 36.34 69 ALA A CA 1
ATOM 507 C C . ALA A 1 69 ? 32.406 12.415 -47.622 1.00 36.34 69 ALA A C 1
ATOM 509 O O . ALA A 1 69 ? 31.743 11.383 -47.722 1.00 36.34 69 ALA A O 1
ATOM 510 N N . ALA A 1 70 ? 31.901 13.632 -47.806 1.00 36.66 70 ALA A N 1
ATOM 511 C CA . ALA A 1 70 ? 30.608 13.900 -48.401 1.00 36.66 70 ALA A CA 1
ATOM 512 C C . ALA A 1 70 ? 30.550 13.351 -49.835 1.00 36.66 70 ALA A C 1
ATOM 514 O O . ALA A 1 70 ? 31.412 13.658 -50.659 1.00 36.66 70 ALA A O 1
ATOM 515 N N . VAL A 1 71 ? 29.487 12.611 -50.148 1.00 38.09 71 VAL A N 1
ATOM 516 C CA . VAL A 1 71 ? 28.997 12.451 -51.519 1.00 38.09 71 VAL A CA 1
ATOM 517 C C . VAL A 1 71 ? 27.506 12.752 -51.511 1.00 38.09 71 VAL A C 1
ATOM 519 O O . VAL A 1 71 ? 26.686 11.976 -51.032 1.00 38.09 71 VAL A O 1
ATOM 522 N N . THR A 1 72 ? 27.171 13.915 -52.051 1.00 33.47 72 THR A N 1
ATOM 523 C CA . THR A 1 72 ? 25.828 14.259 -52.511 1.00 33.47 72 THR A CA 1
ATOM 524 C C . THR A 1 72 ? 25.639 13.660 -53.908 1.00 33.47 72 THR A C 1
ATOM 526 O O . THR A 1 72 ? 26.556 13.780 -54.723 1.00 33.47 72 THR A O 1
ATOM 529 N N . THR A 1 73 ? 24.447 13.122 -54.220 1.00 32.19 73 THR A N 1
ATOM 530 C CA . THR A 1 73 ? 23.615 13.461 -55.413 1.00 32.19 73 THR A CA 1
ATOM 531 C C . THR A 1 73 ? 22.795 12.274 -55.979 1.00 32.19 73 THR A C 1
ATOM 533 O O . THR A 1 73 ? 23.343 11.282 -56.444 1.00 32.19 73 THR A O 1
ATOM 536 N N . THR A 1 74 ? 21.468 12.504 -56.012 1.00 35.66 74 THR A N 1
ATOM 537 C CA . THR A 1 74 ? 20.385 12.028 -56.923 1.00 35.66 74 THR A CA 1
ATOM 538 C C . THR A 1 74 ? 19.773 10.617 -56.836 1.00 35.66 74 THR A C 1
ATOM 540 O O . THR A 1 74 ? 20.464 9.616 -56.958 1.00 35.66 74 THR A O 1
ATOM 543 N N . GLY A 1 75 ? 18.427 10.599 -56.708 1.00 34.16 75 GLY A N 1
ATOM 544 C CA . GLY A 1 75 ? 17.502 9.441 -56.730 1.00 34.16 75 GLY A CA 1
ATOM 545 C C . GLY A 1 75 ? 17.229 8.838 -58.128 1.00 34.16 75 GLY A C 1
ATOM 546 O O . GLY A 1 75 ? 18.090 9.013 -58.990 1.00 34.16 75 GLY A O 1
ATOM 547 N N . PRO A 1 76 ? 16.078 8.161 -58.411 1.00 51.94 76 PRO A N 1
ATOM 548 C CA . PRO A 1 76 ? 14.718 8.600 -58.034 1.00 51.94 76 PRO A CA 1
ATOM 549 C C . PRO A 1 76 ? 13.661 7.496 -57.692 1.00 51.94 76 PRO A C 1
ATOM 551 O O . PRO A 1 76 ? 13.901 6.303 -57.826 1.00 51.94 76 PRO A O 1
ATOM 554 N N . THR A 1 77 ? 12.451 7.974 -57.352 1.00 30.92 77 THR A N 1
ATOM 555 C CA . THR A 1 77 ? 11.104 7.378 -57.565 1.00 30.92 77 THR A CA 1
ATOM 556 C C . THR A 1 77 ? 10.529 6.346 -56.577 1.00 30.92 77 THR A C 1
ATOM 558 O O . THR A 1 77 ? 10.832 5.161 -56.606 1.00 30.92 77 THR A O 1
ATOM 561 N N . THR A 1 78 ? 9.574 6.856 -55.789 1.00 39.72 78 THR A N 1
ATOM 562 C CA . THR A 1 78 ? 8.244 6.333 -55.412 1.00 39.72 78 THR A CA 1
ATOM 563 C C . THR A 1 78 ? 7.902 4.867 -55.710 1.00 39.72 78 THR A C 1
ATOM 565 O O . THR A 1 78 ? 7.747 4.472 -56.863 1.00 39.72 78 THR A O 1
ATOM 568 N N . THR A 1 79 ? 7.561 4.122 -54.657 1.00 34.69 79 THR A N 1
ATOM 569 C CA . THR A 1 79 ? 6.456 3.151 -54.670 1.00 34.69 79 THR A CA 1
ATOM 570 C C . THR A 1 79 ? 5.808 3.127 -53.289 1.00 34.69 79 THR A C 1
ATOM 572 O O . THR A 1 79 ? 6.446 2.846 -52.281 1.00 34.69 79 THR A O 1
ATOM 575 N N . ASP A 1 80 ? 4.539 3.506 -53.305 1.00 41.72 80 ASP A N 1
ATOM 576 C CA . ASP A 1 80 ? 3.524 3.371 -52.273 1.00 41.72 80 ASP A CA 1
ATOM 577 C C . ASP A 1 80 ? 3.331 1.888 -51.903 1.00 41.72 80 ASP A C 1
ATOM 579 O O . ASP A 1 80 ? 3.111 1.060 -52.787 1.00 41.72 80 ASP A O 1
ATOM 583 N N . SER A 1 81 ? 3.449 1.540 -50.619 1.00 39.25 81 SER A N 1
ATOM 584 C CA . SER A 1 81 ? 2.888 0.306 -50.053 1.00 39.25 81 SER A CA 1
ATOM 585 C C . SER A 1 81 ? 2.845 0.423 -48.524 1.00 39.25 81 SER A C 1
ATOM 587 O O . SER A 1 81 ? 3.893 0.650 -47.916 1.00 39.25 81 SER A O 1
ATOM 589 N N . PRO A 1 82 ? 1.674 0.266 -47.881 1.00 41.28 82 PRO A N 1
ATOM 590 C CA . PRO A 1 82 ? 1.541 0.396 -46.437 1.00 41.28 82 PRO A CA 1
ATOM 591 C C . PRO A 1 82 ? 2.225 -0.780 -45.736 1.00 41.28 82 PRO A C 1
ATOM 593 O O . PRO A 1 82 ? 1.902 -1.945 -45.976 1.00 41.28 82 PRO A O 1
ATOM 596 N N . GLU A 1 83 ? 3.184 -0.468 -44.872 1.00 37.06 83 GLU A N 1
ATOM 597 C CA . GLU A 1 83 ? 3.762 -1.422 -43.934 1.00 37.06 83 GLU A CA 1
ATOM 598 C C . GLU A 1 83 ? 2.694 -1.760 -42.878 1.00 37.06 83 GLU A C 1
ATOM 600 O O . GLU A 1 83 ? 2.073 -0.841 -42.331 1.00 37.06 83 GLU A O 1
ATOM 605 N N . PRO A 1 84 ? 2.399 -3.046 -42.610 1.00 41.88 84 PRO A N 1
ATOM 606 C CA . PRO A 1 84 ? 1.442 -3.404 -41.579 1.00 41.88 84 PRO A CA 1
ATOM 607 C C . PRO A 1 84 ? 1.990 -2.944 -40.232 1.00 41.88 84 PRO A C 1
ATOM 609 O O . PRO A 1 84 ? 3.018 -3.422 -39.753 1.00 41.88 84 PRO A O 1
ATOM 612 N N . THR A 1 85 ? 1.266 -2.004 -39.634 1.00 38.06 85 THR A N 1
ATOM 613 C CA . THR A 1 85 ? 1.387 -1.593 -38.244 1.00 38.06 85 THR A CA 1
ATOM 614 C C . THR A 1 85 ? 1.491 -2.839 -37.366 1.00 38.06 85 THR A C 1
ATOM 616 O O . THR A 1 85 ? 0.509 -3.547 -37.153 1.00 38.06 85 THR A O 1
ATOM 619 N N . THR A 1 86 ? 2.687 -3.125 -36.851 1.00 37.47 86 THR A N 1
ATOM 620 C CA . THR A 1 86 ? 2.822 -4.003 -35.688 1.00 37.47 86 THR A CA 1
ATOM 621 C C . THR A 1 86 ? 2.530 -3.128 -34.481 1.00 37.47 86 THR A C 1
ATOM 623 O O . THR A 1 86 ? 3.424 -2.585 -33.839 1.00 37.47 86 THR A O 1
ATOM 626 N N . THR A 1 87 ? 1.239 -2.912 -34.242 1.00 37.59 87 THR A N 1
ATOM 627 C CA . THR A 1 87 ? 0.735 -2.391 -32.978 1.00 37.59 87 THR A CA 1
ATOM 628 C C . THR A 1 87 ? 1.042 -3.467 -31.946 1.00 37.59 87 THR A C 1
ATOM 630 O O . THR A 1 87 ? 0.421 -4.530 -31.946 1.00 37.59 87 THR A O 1
ATOM 633 N N . VAL A 1 88 ? 2.036 -3.226 -31.093 1.00 45.91 88 VAL A N 1
ATOM 634 C CA . VAL A 1 88 ? 2.100 -3.896 -29.791 1.00 45.91 88 VAL A CA 1
ATOM 635 C C . VAL A 1 88 ? 0.740 -3.627 -29.143 1.00 45.91 88 VAL A C 1
ATOM 637 O O . VAL A 1 88 ? 0.351 -2.458 -29.094 1.00 45.91 88 VAL A O 1
ATOM 640 N N . PRO A 1 89 ? -0.047 -4.639 -28.739 1.00 40.81 89 PRO A N 1
ATOM 641 C CA . PRO A 1 89 ? -1.294 -4.351 -28.062 1.00 40.81 89 PRO A CA 1
ATOM 642 C C . PRO A 1 89 ? -0.920 -3.628 -26.771 1.00 40.81 89 PRO A C 1
ATOM 644 O O . PRO A 1 89 ? -0.245 -4.194 -25.914 1.00 40.81 89 PRO A O 1
ATOM 647 N N . ALA A 1 90 ? -1.320 -2.362 -26.660 1.00 42.75 90 ALA A N 1
ATOM 648 C CA . ALA A 1 90 ? -1.487 -1.748 -25.361 1.00 42.75 90 ALA A CA 1
ATOM 649 C C . ALA A 1 90 ? -2.427 -2.685 -24.603 1.00 42.75 90 ALA A C 1
ATOM 651 O O . ALA A 1 90 ? -3.550 -2.930 -25.052 1.00 42.75 90 ALA A O 1
ATOM 652 N N . THR A 1 91 ? -1.941 -3.296 -23.528 1.00 36.72 91 THR A N 1
ATOM 653 C CA . THR A 1 91 ? -2.801 -4.011 -22.595 1.00 36.72 91 THR A CA 1
ATOM 654 C C . THR A 1 91 ? -3.725 -2.955 -22.011 1.00 36.72 91 THR A C 1
ATOM 656 O O . THR A 1 91 ? -3.362 -2.248 -21.081 1.00 36.72 91 THR A O 1
ATOM 659 N N . THR A 1 92 ? -4.887 -2.761 -22.629 1.00 40.47 92 THR A N 1
ATOM 660 C CA . THR A 1 92 ? -5.952 -1.946 -22.063 1.00 40.47 92 THR A CA 1
ATOM 661 C C . THR A 1 92 ? -6.450 -2.708 -20.846 1.00 40.47 92 THR A C 1
ATOM 663 O O . THR A 1 92 ? -7.283 -3.606 -20.968 1.00 40.47 92 THR A O 1
ATOM 666 N N . THR A 1 93 ? -5.869 -2.416 -19.684 1.00 53.09 93 THR A N 1
ATOM 667 C CA . THR A 1 93 ? -6.375 -2.898 -18.404 1.00 53.09 93 THR A CA 1
ATOM 668 C C . THR A 1 93 ? -7.785 -2.353 -18.265 1.00 53.09 93 THR A C 1
ATOM 670 O O . THR A 1 93 ? -8.000 -1.150 -18.128 1.00 53.09 93 THR A O 1
ATOM 673 N N . THR A 1 94 ? -8.765 -3.235 -18.414 1.00 64.69 94 THR A N 1
ATOM 674 C CA . THR A 1 94 ? -10.161 -2.875 -18.199 1.00 64.69 94 THR A CA 1
ATOM 675 C C . THR A 1 94 ? -10.381 -2.854 -16.693 1.00 64.69 94 THR A C 1
ATOM 677 O O . THR A 1 94 ? -9.952 -3.767 -15.984 1.00 64.69 94 THR A O 1
ATOM 680 N N . VAL A 1 95 ? -11.002 -1.786 -16.200 1.00 74.69 95 VAL A N 1
ATOM 681 C CA . VAL A 1 95 ? -11.321 -1.618 -14.782 1.00 74.69 95 VAL A CA 1
ATOM 682 C C . VAL A 1 95 ? -12.824 -1.763 -14.621 1.00 74.69 95 VAL A C 1
ATOM 684 O O . VAL A 1 95 ? -13.593 -1.084 -15.302 1.00 74.69 95 VAL A O 1
ATOM 687 N N . THR A 1 96 ? -13.249 -2.644 -13.719 1.00 79.88 96 THR A N 1
ATOM 688 C CA . THR A 1 96 ? -14.658 -2.736 -13.326 1.00 79.88 96 THR A CA 1
ATOM 689 C C . THR A 1 96 ? -14.878 -1.891 -12.080 1.00 79.88 96 THR A C 1
ATOM 691 O O . THR A 1 96 ? -14.446 -2.271 -10.990 1.00 79.88 96 THR A O 1
ATOM 694 N N . THR A 1 97 ? -15.554 -0.752 -12.233 1.00 80.25 97 THR A N 1
ATOM 695 C CA . THR A 1 97 ? -15.917 0.120 -11.109 1.00 80.25 97 THR A CA 1
ATOM 696 C C . THR A 1 97 ? -17.047 -0.498 -10.286 1.00 80.25 97 THR A C 1
ATOM 698 O O . THR A 1 97 ? -18.048 -0.970 -10.826 1.00 80.25 97 THR A O 1
ATOM 701 N N . THR A 1 98 ? -16.882 -0.484 -8.970 1.00 85.12 98 THR A N 1
ATOM 702 C CA . THR A 1 98 ? -17.825 -0.955 -7.955 1.00 85.12 98 THR A CA 1
ATOM 703 C C . THR A 1 98 ? -18.023 0.141 -6.912 1.00 85.12 98 THR A C 1
ATOM 705 O O . THR A 1 98 ? -17.149 0.978 -6.710 1.00 85.12 98 THR A O 1
ATOM 708 N N . THR A 1 99 ? -19.170 0.134 -6.237 1.00 81.50 99 THR A N 1
ATOM 709 C CA . THR A 1 99 ? -19.534 1.143 -5.240 1.00 81.50 99 THR A CA 1
ATOM 710 C C . THR A 1 99 ? -19.792 0.494 -3.880 1.00 81.50 99 THR A C 1
ATOM 712 O O . THR A 1 99 ? -20.472 -0.533 -3.794 1.00 81.50 99 THR A O 1
ATOM 715 N N . VAL A 1 100 ? -19.292 1.103 -2.805 1.00 78.81 100 VAL A N 1
ATOM 716 C CA . VAL A 1 100 ? -19.578 0.704 -1.420 1.00 78.81 100 VAL A CA 1
ATOM 717 C C . VAL A 1 100 ? -21.073 0.839 -1.130 1.00 78.81 100 VAL A C 1
ATOM 719 O O 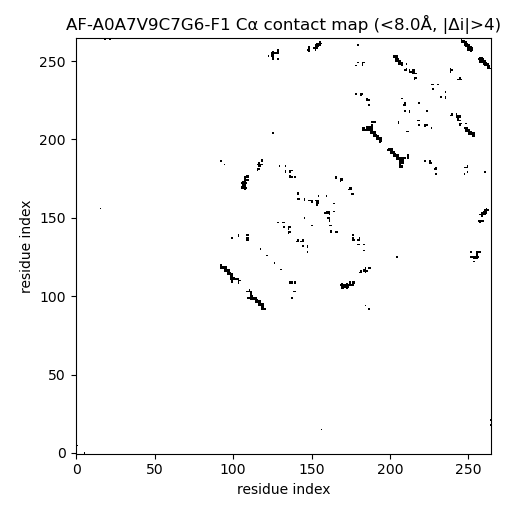. VAL A 1 100 ? -21.665 1.897 -1.335 1.00 78.81 100 VAL A O 1
ATOM 722 N N . SER A 1 101 ? -21.694 -0.243 -0.654 1.00 72.38 101 SER A N 1
ATOM 723 C CA . SER A 1 101 ? -23.121 -0.301 -0.316 1.00 72.38 101 SER A CA 1
ATOM 724 C C . SER A 1 101 ? -23.326 -0.913 1.072 1.00 72.38 101 SER A C 1
ATOM 726 O O . SER A 1 101 ? -22.919 -2.050 1.301 1.00 72.38 101 SER A O 1
ATOM 728 N N . GLY A 1 102 ? -24.013 -0.201 1.971 1.00 64.25 102 GLY A N 1
ATOM 729 C CA . GLY A 1 102 ? -24.417 -0.694 3.295 1.00 64.25 102 GLY A CA 1
ATOM 730 C C . GLY A 1 102 ? -24.084 0.277 4.437 1.00 64.25 102 GLY A C 1
ATOM 731 O O . GLY A 1 102 ? -23.208 1.113 4.260 1.00 64.25 102 GLY A O 1
ATOM 732 N N . PRO A 1 103 ? -24.724 0.134 5.620 1.00 55.56 103 PRO A N 1
ATOM 733 C CA . PRO A 1 103 ? -24.724 1.123 6.710 1.00 55.56 103 PRO A CA 1
ATOM 734 C C . PRO A 1 103 ? -23.423 1.148 7.534 1.00 55.56 103 PRO A C 1
ATOM 736 O O . PRO A 1 103 ? -23.449 1.209 8.767 1.00 55.56 103 PRO A O 1
ATOM 739 N N . MET A 1 104 ? -22.270 1.036 6.883 1.00 65.31 104 MET A N 1
ATOM 740 C CA . MET A 1 104 ? -20.984 0.956 7.565 1.00 65.31 104 MET A CA 1
ATOM 741 C C . MET A 1 104 ? -20.645 2.315 8.141 1.00 65.31 104 MET A C 1
ATOM 743 O O . MET A 1 104 ? -20.520 3.308 7.437 1.00 65.31 104 MET A O 1
ATOM 747 N N . THR A 1 105 ? -20.616 2.355 9.468 1.00 65.31 105 THR A N 1
ATOM 748 C CA . THR A 1 105 ? -20.569 3.604 10.215 1.00 65.31 105 THR A CA 1
ATOM 749 C C . THR A 1 105 ? -19.407 3.527 11.192 1.00 65.31 105 THR A C 1
ATOM 751 O O . THR A 1 105 ? -19.487 2.845 12.211 1.00 65.31 105 THR A O 1
ATOM 754 N N . GLY A 1 106 ? -18.327 4.228 10.871 1.00 77.31 106 GLY A N 1
ATOM 755 C CA . GLY A 1 106 ? -17.150 4.398 11.714 1.00 77.31 106 GLY A CA 1
ATOM 756 C C . GLY A 1 106 ? -16.294 5.535 11.153 1.00 77.31 106 GLY A C 1
ATOM 757 O O . GLY A 1 106 ? -16.341 5.764 9.947 1.00 77.31 106 GLY A O 1
ATOM 758 N N . PRO A 1 107 ? -15.563 6.286 11.992 1.00 85.69 107 PRO A N 1
ATOM 759 C CA . PRO A 1 107 ? -14.906 7.513 11.552 1.00 85.69 107 PRO A CA 1
ATOM 760 C C . PRO A 1 107 ? -13.805 7.284 10.505 1.00 85.69 107 PRO A C 1
ATOM 762 O O . PRO A 1 107 ? -13.567 8.186 9.712 1.00 85.69 107 PRO A O 1
ATOM 765 N N . GLY A 1 108 ? -13.163 6.108 10.476 1.00 89.19 108 GLY A N 1
ATOM 766 C CA . GLY A 1 108 ? -12.174 5.729 9.449 1.00 89.19 108 GLY A CA 1
ATOM 767 C C . GLY A 1 108 ? -12.644 4.631 8.485 1.00 89.19 108 GLY A C 1
ATOM 768 O O . GLY A 1 108 ? -11.828 4.041 7.777 1.00 89.19 108 GLY A O 1
ATOM 769 N N . CYS A 1 109 ? -13.944 4.315 8.471 1.00 93.75 109 CYS A N 1
ATOM 770 C CA . CYS A 1 109 ? -14.516 3.384 7.498 1.00 93.75 109 CYS A CA 1
ATOM 771 C C . CYS A 1 109 ? -14.801 4.104 6.166 1.00 93.75 109 CYS A C 1
ATOM 773 O O . CYS A 1 109 ? -15.137 5.290 6.189 1.00 93.75 109 CYS A O 1
ATOM 775 N N . PRO A 1 110 ? -14.744 3.408 5.015 1.00 91.06 110 PRO A N 1
ATOM 776 C CA . PRO A 1 110 ? -15.151 3.988 3.738 1.00 91.06 110 PRO A CA 1
ATOM 777 C C . PRO A 1 110 ? -16.605 4.476 3.759 1.00 91.06 110 PRO A C 1
ATOM 779 O O . PRO A 1 110 ? -17.483 3.817 4.321 1.00 91.06 110 PRO A O 1
ATOM 782 N N . GLU A 1 111 ? -16.862 5.620 3.125 1.00 87.69 111 GLU A N 1
ATOM 783 C CA . GLU A 1 111 ? -18.206 6.196 3.044 1.00 87.69 111 GLU A CA 1
ATOM 784 C C . GLU A 1 111 ? -19.129 5.376 2.123 1.00 87.69 111 GLU A C 1
ATOM 786 O O . GLU A 1 111 ? -18.694 4.750 1.150 1.00 87.69 111 GLU A O 1
ATOM 791 N N . GLU A 1 112 ? -20.438 5.406 2.395 1.00 84.50 112 GLU A N 1
ATOM 792 C CA . GLU A 1 112 ? -21.431 4.892 1.446 1.00 84.50 112 GLU A CA 1
ATOM 793 C C . GLU A 1 112 ? -21.288 5.605 0.096 1.00 84.50 112 GLU A C 1
ATOM 795 O O . GLU A 1 112 ? -21.180 6.828 0.035 1.00 84.50 112 GLU A O 1
ATOM 800 N N . GLY A 1 113 ? -21.328 4.853 -1.005 1.00 82.06 113 GLY A N 1
ATOM 801 C CA . GLY A 1 113 ? -21.152 5.443 -2.330 1.00 82.06 113 GLY A CA 1
ATOM 802 C C . GLY A 1 113 ? -19.696 5.589 -2.779 1.00 82.06 113 GLY A C 1
ATOM 803 O O . GLY A 1 113 ? -19.478 6.016 -3.908 1.00 82.06 113 GLY A O 1
ATOM 804 N N . PHE A 1 114 ? -18.711 5.217 -1.954 1.00 85.56 114 PHE A N 1
ATOM 805 C CA . PHE A 1 114 ? -17.304 5.232 -2.352 1.00 85.56 114 PHE A CA 1
ATOM 806 C C . PHE A 1 114 ? -17.055 4.295 -3.544 1.00 85.56 114 PHE A C 1
ATOM 808 O O . PHE A 1 114 ? -17.453 3.126 -3.518 1.00 85.56 114 PHE A O 1
ATOM 815 N N . GLU A 1 115 ? -16.413 4.801 -4.596 1.00 86.62 115 GLU A N 1
ATOM 816 C CA . GLU A 1 115 ? -16.139 4.050 -5.823 1.00 86.62 115 GLU A CA 1
ATOM 817 C C . GLU A 1 115 ? -14.721 3.473 -5.812 1.00 86.62 115 GLU A C 1
ATOM 819 O O . GLU A 1 115 ? -13.759 4.154 -5.473 1.00 86.62 115 GLU A O 1
ATOM 824 N N . TYR A 1 116 ? -14.585 2.210 -6.208 1.00 89.06 116 TYR A N 1
ATOM 825 C CA . TYR A 1 116 ? -13.301 1.526 -6.353 1.00 89.06 116 TYR A CA 1
ATOM 826 C C . TYR A 1 116 ? -13.324 0.593 -7.566 1.00 89.06 116 TYR A C 1
ATOM 828 O O . TYR A 1 116 ? -14.385 0.183 -8.034 1.00 89.06 116 TYR A O 1
ATOM 836 N N . GLY A 1 117 ? -12.156 0.263 -8.108 1.00 87.81 117 GLY A N 1
ATOM 837 C CA . GLY A 1 117 ? -12.006 -0.479 -9.355 1.00 87.81 117 GLY A CA 1
ATOM 838 C C . GLY A 1 117 ? -11.282 -1.809 -9.182 1.00 87.81 117 GLY A C 1
ATOM 839 O O . GLY A 1 117 ? -10.156 -1.846 -8.694 1.00 87.81 117 GLY A O 1
ATOM 840 N N . LEU A 1 118 ? -11.885 -2.900 -9.656 1.00 86.50 118 LEU A N 1
ATOM 841 C CA . LEU A 1 118 ? -11.182 -4.175 -9.815 1.00 86.50 118 LEU A CA 1
ATOM 842 C C . LEU A 1 118 ? -10.447 -4.201 -11.156 1.00 86.50 118 LEU A C 1
ATOM 844 O O . LEU A 1 118 ? -11.048 -3.949 -12.203 1.00 86.50 118 LEU A O 1
ATOM 848 N N . GLN A 1 119 ? -9.154 -4.523 -11.109 1.00 86.56 119 GLN A N 1
ATOM 849 C CA . GLN A 1 119 ? -8.299 -4.610 -12.291 1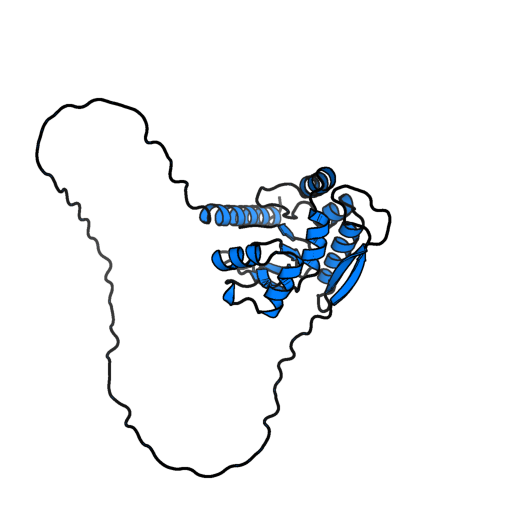.00 86.56 119 GLN A CA 1
ATOM 850 C C . GLN A 1 119 ? -8.434 -5.992 -12.941 1.00 86.56 119 GLN A C 1
ATOM 852 O O . GLN A 1 119 ? -8.363 -7.020 -12.264 1.00 86.56 119 GLN A O 1
ATOM 857 N N . GLU A 1 120 ? -8.592 -6.036 -14.261 1.00 87.62 120 GLU A N 1
ATOM 858 C CA . GLU A 1 120 ? -8.514 -7.285 -15.021 1.00 87.62 120 GLU A CA 1
ATOM 859 C C . GLU A 1 120 ? -7.057 -7.697 -15.310 1.00 87.62 120 GLU A C 1
ATOM 861 O O . GLU A 1 120 ? -6.133 -6.894 -15.220 1.00 87.62 120 GLU A O 1
ATOM 866 N N . GLY A 1 121 ? -6.837 -8.964 -15.682 1.00 90.94 121 GLY A N 1
ATOM 867 C CA . GLY A 1 121 ? -5.526 -9.461 -16.135 1.00 90.94 121 GLY A CA 1
ATOM 868 C C . GLY A 1 121 ? -4.578 -9.970 -15.040 1.00 90.94 121 GLY A C 1
ATOM 869 O O . GLY A 1 121 ? -3.501 -10.480 -15.358 1.00 90.94 121 GLY A O 1
ATOM 870 N N . LEU A 1 122 ? -4.972 -9.891 -13.767 1.00 95.25 122 LEU A N 1
ATOM 871 C CA . LEU A 1 122 ? -4.218 -10.459 -12.646 1.00 95.25 122 LEU A CA 1
ATOM 872 C C . LEU A 1 122 ? -4.266 -12.000 -12.650 1.00 95.25 122 LEU A C 1
ATOM 874 O O . LEU A 1 122 ? -5.307 -12.580 -12.978 1.00 95.25 122 LEU A O 1
ATOM 878 N N . PRO A 1 123 ? -3.185 -12.694 -12.235 1.00 97.19 123 PRO A N 1
ATOM 879 C CA . PRO A 1 123 ? -3.257 -14.119 -11.923 1.00 97.19 123 PRO A CA 1
ATOM 880 C C . PRO A 1 123 ? -4.302 -14.399 -10.843 1.00 97.19 123 PRO A C 1
ATOM 882 O O . PRO A 1 123 ? -4.479 -13.597 -9.930 1.00 97.19 123 PRO A O 1
ATOM 885 N N . GLU A 1 124 ? -4.947 -15.563 -10.910 1.00 97.44 124 GLU A N 1
ATOM 886 C CA . GLU A 1 124 ? -6.065 -15.906 -10.021 1.00 97.44 124 GLU A CA 1
ATOM 887 C C . GLU A 1 124 ? -5.748 -15.768 -8.517 1.00 97.44 124 GLU A C 1
ATOM 889 O O . GLU A 1 124 ? -6.542 -15.112 -7.839 1.00 97.44 124 GLU A O 1
ATOM 894 N N . PRO A 1 125 ? -4.586 -16.219 -7.993 1.00 98.00 125 PRO A N 1
ATOM 895 C CA . PRO A 1 125 ? -4.274 -16.039 -6.573 1.00 98.00 125 PRO A CA 1
ATOM 896 C C . PRO A 1 125 ? -4.192 -14.562 -6.167 1.00 98.00 125 PRO A C 1
ATOM 898 O O . PRO A 1 125 ? -4.659 -14.163 -5.100 1.00 98.00 125 PRO A O 1
ATOM 901 N N . VAL A 1 126 ? -3.641 -13.730 -7.053 1.00 98.31 126 VAL A N 1
ATOM 902 C CA . VAL A 1 126 ? -3.473 -12.290 -6.842 1.00 98.31 126 VAL A CA 1
ATOM 903 C C . VAL A 1 126 ? -4.820 -11.575 -6.914 1.00 98.31 126 VAL A C 1
ATOM 905 O O . VAL A 1 126 ? -5.133 -10.771 -6.039 1.00 98.31 126 VAL A O 1
ATOM 908 N N . ALA A 1 127 ? -5.636 -11.900 -7.920 1.00 97.50 127 ALA A N 1
ATOM 909 C CA . ALA A 1 127 ? -6.985 -11.364 -8.075 1.00 97.50 127 ALA A CA 1
ATOM 910 C C . ALA A 1 127 ? -7.867 -11.725 -6.871 1.00 97.50 127 ALA A C 1
ATOM 912 O O . ALA A 1 127 ? -8.569 -10.868 -6.336 1.00 97.50 127 ALA A O 1
ATOM 913 N N . SER A 1 128 ? -7.790 -12.974 -6.401 1.00 97.38 128 SER A N 1
ATOM 914 C CA . SER A 1 128 ? -8.525 -13.438 -5.224 1.00 97.38 128 SER A CA 1
ATOM 915 C C . SER A 1 128 ? -8.097 -12.690 -3.960 1.00 97.38 128 SER A C 1
ATOM 917 O O . SER A 1 128 ? -8.947 -12.297 -3.161 1.00 97.38 128 SER A O 1
ATOM 919 N N . MET A 1 129 ? -6.795 -12.471 -3.750 1.00 98.31 129 MET A N 1
ATOM 920 C CA . MET A 1 129 ? -6.315 -1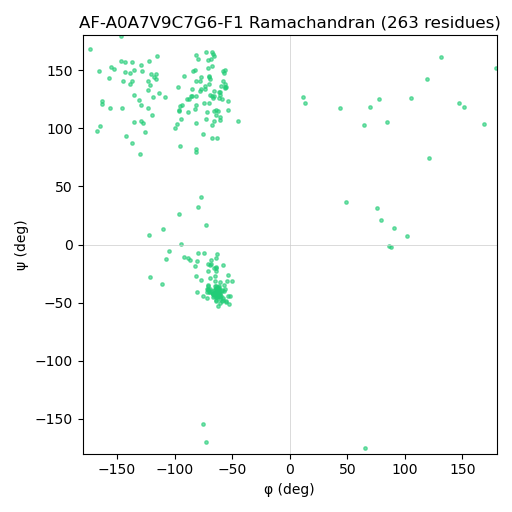1.697 -2.602 1.00 98.31 129 MET A CA 1
ATOM 921 C C . MET A 1 129 ? -6.741 -10.223 -2.696 1.00 98.31 129 MET A C 1
ATOM 923 O O . MET A 1 129 ? -7.286 -9.696 -1.730 1.00 98.31 129 MET A O 1
ATOM 927 N N . GLN A 1 130 ? -6.598 -9.577 -3.861 1.00 98.00 130 GLN A N 1
ATOM 928 C CA . GLN A 1 130 ? -7.066 -8.200 -4.082 1.00 98.00 130 GLN A CA 1
ATOM 929 C C . GLN A 1 130 ? -8.560 -8.057 -3.751 1.00 98.00 130 GLN A C 1
ATOM 931 O O . GLN A 1 130 ? -8.942 -7.156 -3.007 1.00 98.00 130 GLN A O 1
ATOM 936 N N . GLN A 1 131 ? -9.399 -8.965 -4.257 1.00 96.88 131 GLN A N 1
ATOM 937 C CA . GLN A 1 131 ? -10.842 -8.949 -4.007 1.00 96.88 131 GLN A CA 1
ATOM 938 C C . GLN A 1 131 ? -11.181 -9.128 -2.527 1.00 96.88 131 GLN A C 1
ATOM 940 O O . GLN A 1 131 ? -12.063 -8.437 -2.025 1.00 96.88 131 GLN A O 1
ATOM 945 N N . GLN A 1 132 ? -10.489 -10.022 -1.817 1.00 97.94 132 GLN A N 1
ATOM 946 C CA . GLN A 1 132 ? -10.704 -10.228 -0.382 1.00 97.94 132 GLN A CA 1
ATOM 947 C C . GLN A 1 132 ? -10.286 -9.006 0.442 1.00 97.94 132 GLN A C 1
ATOM 949 O O . GLN A 1 132 ? -11.035 -8.599 1.327 1.00 97.94 132 GLN A O 1
ATOM 954 N N . ILE A 1 133 ? -9.141 -8.391 0.124 1.00 98.25 133 ILE A N 1
ATOM 955 C CA . ILE A 1 133 ? -8.682 -7.160 0.784 1.00 98.25 133 ILE A CA 1
ATOM 956 C C . ILE A 1 133 ? -9.697 -6.040 0.563 1.00 98.25 133 ILE A C 1
ATOM 958 O O . ILE A 1 133 ? -10.140 -5.414 1.522 1.00 98.25 133 ILE A O 1
ATOM 962 N N . MET A 1 134 ? -10.102 -5.813 -0.690 1.00 97.19 134 MET A N 1
ATOM 963 C CA . MET A 1 134 ? -11.085 -4.782 -1.014 1.00 97.19 134 MET A CA 1
ATOM 964 C C . MET A 1 134 ? -12.424 -5.064 -0.331 1.00 97.19 134 MET A C 1
ATOM 966 O O . MET A 1 134 ? -12.984 -4.166 0.284 1.00 97.19 134 MET A O 1
ATOM 970 N N . ALA A 1 135 ? -12.918 -6.304 -0.351 1.00 95.50 135 ALA A N 1
ATOM 971 C CA . ALA A 1 135 ? -14.164 -6.664 0.321 1.00 95.50 135 ALA A CA 1
ATOM 972 C C . ALA A 1 135 ? -14.106 -6.418 1.838 1.00 95.50 135 ALA A C 1
ATOM 974 O O . ALA A 1 135 ? -15.069 -5.899 2.396 1.00 95.50 135 ALA A O 1
ATOM 975 N N . ALA A 1 136 ? -12.988 -6.743 2.494 1.00 96.62 136 ALA A N 1
ATOM 976 C CA . ALA A 1 136 ? -12.800 -6.505 3.924 1.00 96.62 136 ALA A CA 1
ATOM 977 C C . ALA A 1 136 ? -12.669 -5.007 4.256 1.00 96.62 136 ALA A C 1
ATOM 979 O O . ALA A 1 136 ? -13.280 -4.538 5.215 1.00 96.62 136 ALA A O 1
ATOM 980 N N . ALA A 1 137 ? -11.945 -4.236 3.437 1.00 96.50 137 ALA A N 1
ATOM 981 C CA . ALA A 1 137 ? -11.833 -2.785 3.591 1.00 96.50 137 ALA A CA 1
ATOM 982 C C . ALA A 1 137 ? -13.185 -2.089 3.398 1.00 96.50 137 ALA A C 1
ATOM 984 O O . ALA A 1 137 ? -13.573 -1.269 4.228 1.00 96.50 137 ALA A O 1
ATOM 985 N N . VAL A 1 138 ? -13.935 -2.480 2.361 1.00 94.50 138 VAL A N 1
ATOM 986 C CA . VAL A 1 138 ? -15.321 -2.049 2.156 1.00 94.50 138 VAL A CA 1
ATOM 987 C C . VAL A 1 138 ? -16.147 -2.387 3.383 1.00 94.50 138 VAL A C 1
ATOM 989 O O . VAL A 1 138 ? -16.784 -1.487 3.902 1.00 94.50 138 VAL A O 1
ATOM 992 N N . ALA A 1 139 ? -16.077 -3.629 3.880 1.00 93.44 139 ALA A N 1
ATOM 993 C CA . ALA A 1 139 ? -16.799 -4.111 5.059 1.00 93.44 139 ALA A CA 1
ATOM 994 C C . ALA A 1 139 ? -16.421 -3.408 6.384 1.00 93.44 139 ALA A C 1
ATOM 996 O O . ALA A 1 139 ? -17.059 -3.659 7.409 1.00 93.44 139 ALA A O 1
ATOM 997 N N . CYS A 1 140 ? -15.376 -2.572 6.382 1.00 95.75 140 CYS A N 1
ATOM 998 C CA . CYS A 1 140 ? -14.697 -2.079 7.579 1.00 95.75 140 CYS A CA 1
ATOM 999 C C . CYS A 1 140 ? -14.344 -3.213 8.569 1.00 95.75 140 CYS A C 1
ATOM 1001 O O . CYS A 1 140 ? -14.435 -3.060 9.786 1.00 95.75 140 CYS A O 1
ATOM 1003 N N . ASP A 1 141 ? -13.968 -4.378 8.031 1.00 96.31 141 ASP A N 1
ATOM 1004 C CA . ASP A 1 141 ? -13.655 -5.595 8.779 1.00 96.31 141 ASP A CA 1
ATOM 1005 C C . ASP A 1 141 ? -12.141 -5.699 9.010 1.00 96.31 141 ASP A C 1
ATOM 1007 O O . ASP A 1 141 ? -11.394 -6.308 8.234 1.00 96.31 141 ASP A O 1
ATOM 1011 N N . VAL A 1 142 ? -11.690 -5.041 10.082 1.00 96.12 142 VAL A N 1
ATOM 1012 C CA . VAL A 1 142 ? -10.278 -4.998 10.488 1.00 96.12 142 VAL A CA 1
ATOM 1013 C C . VAL A 1 142 ? -9.742 -6.394 10.808 1.00 96.12 142 VAL A C 1
ATOM 1015 O O . VAL A 1 142 ? -8.645 -6.730 10.364 1.00 96.12 142 VAL A O 1
ATOM 1018 N N . ASP A 1 143 ? -10.522 -7.229 11.499 1.00 97.44 143 ASP A N 1
ATOM 1019 C CA . ASP A 1 143 ? -10.115 -8.590 11.866 1.00 97.44 143 ASP A CA 1
ATOM 1020 C C . ASP A 1 143 ? -9.797 -9.418 10.612 1.00 97.44 143 ASP A C 1
ATOM 1022 O O . ASP A 1 143 ? -8.766 -10.098 10.540 1.00 97.44 143 ASP A O 1
ATOM 1026 N N . THR A 1 144 ? -10.652 -9.330 9.587 1.00 98.12 144 THR A N 1
ATOM 1027 C CA . THR A 1 144 ? -10.421 -10.011 8.309 1.00 98.12 144 THR A CA 1
ATOM 1028 C C . THR A 1 144 ? -9.208 -9.435 7.573 1.00 98.12 144 THR A C 1
ATOM 1030 O O . THR A 1 144 ? -8.395 -10.213 7.070 1.00 98.12 144 THR A O 1
ATOM 1033 N N . LEU A 1 145 ? -9.019 -8.109 7.537 1.00 97.75 145 LEU A N 1
ATOM 1034 C CA . LEU A 1 145 ? -7.825 -7.496 6.928 1.00 97.75 145 LEU A CA 1
ATOM 1035 C C . LEU A 1 145 ? -6.530 -8.001 7.579 1.00 97.75 145 LEU A C 1
ATOM 1037 O O . LEU A 1 145 ? -5.587 -8.392 6.885 1.00 97.75 145 LEU A O 1
ATOM 1041 N N . VAL A 1 146 ? -6.494 -8.045 8.910 1.00 97.50 146 VAL A N 1
ATOM 1042 C CA . VAL A 1 146 ? -5.335 -8.524 9.671 1.00 97.50 146 VAL A CA 1
ATOM 1043 C C . VAL A 1 146 ? -5.097 -10.012 9.423 1.00 97.50 146 VAL A C 1
ATOM 1045 O O . VAL A 1 146 ? -3.950 -10.430 9.257 1.00 97.50 146 VAL A O 1
ATOM 1048 N N . ALA A 1 147 ? -6.158 -10.817 9.336 1.00 98.19 147 ALA A N 1
ATOM 1049 C CA . ALA A 1 147 ? -6.050 -12.238 9.022 1.00 98.19 147 ALA A CA 1
ATOM 1050 C C . ALA A 1 147 ? -5.517 -12.496 7.601 1.00 98.19 147 ALA A C 1
ATOM 1052 O O . ALA A 1 147 ? -4.709 -13.408 7.420 1.00 98.19 147 ALA A O 1
ATOM 1053 N N . LEU A 1 148 ? -5.933 -11.696 6.611 1.00 98.25 148 LEU A N 1
ATOM 1054 C CA . LEU A 1 148 ? -5.477 -11.802 5.219 1.00 98.25 148 LEU A CA 1
ATOM 1055 C C . LEU A 1 148 ? -3.990 -11.460 5.061 1.00 98.25 148 LEU A C 1
ATOM 1057 O O . LEU A 1 148 ? -3.277 -12.148 4.333 1.00 98.25 148 LEU A O 1
ATOM 1061 N N . GLY A 1 149 ? -3.516 -10.410 5.738 1.00 95.62 149 GLY A N 1
ATOM 1062 C CA . GLY A 1 149 ? -2.102 -10.023 5.717 1.00 95.62 149 GLY A CA 1
ATOM 1063 C C . GLY A 1 149 ? -1.208 -10.900 6.597 1.00 95.62 149 GLY A C 1
ATOM 1064 O O . GLY A 1 149 ? -0.028 -11.106 6.306 1.00 95.62 149 GLY A O 1
ATOM 1065 N N . GLY A 1 150 ? -1.764 -11.425 7.689 1.00 95.25 150 GLY A N 1
ATOM 1066 C CA . GLY A 1 150 ? -1.016 -12.167 8.692 1.00 95.25 150 GLY A CA 1
ATOM 1067 C C . GLY A 1 150 ? 0.014 -11.306 9.446 1.00 95.25 150 GLY A C 1
ATOM 1068 O O . GLY A 1 150 ? 0.110 -10.092 9.261 1.00 95.25 150 GLY A O 1
ATOM 1069 N N . PRO A 1 151 ? 0.824 -11.926 10.323 1.00 90.62 151 PRO A N 1
ATOM 1070 C CA . PRO A 1 151 ? 1.774 -11.205 11.175 1.00 90.62 151 PRO A CA 1
ATOM 1071 C C . PRO A 1 151 ? 2.971 -10.606 10.417 1.00 90.62 151 PRO A C 1
ATOM 1073 O O . PRO A 1 151 ? 3.663 -9.753 10.968 1.00 90.62 151 PRO A O 1
ATOM 1076 N N . ASP A 1 152 ? 3.228 -11.056 9.186 1.00 91.12 152 ASP A N 1
ATOM 1077 C CA . ASP A 1 152 ? 4.356 -10.613 8.354 1.00 91.12 152 ASP A CA 1
ATOM 1078 C C . ASP A 1 152 ? 3.985 -9.472 7.386 1.00 91.12 152 ASP A C 1
ATOM 1080 O O . ASP A 1 152 ? 4.843 -9.027 6.608 1.00 91.12 152 ASP A O 1
ATOM 1084 N N . LEU A 1 153 ? 2.727 -9.009 7.406 1.00 96.38 153 LEU A N 1
ATOM 1085 C CA . LEU A 1 153 ? 2.287 -7.841 6.650 1.00 96.38 153 LEU A CA 1
ATOM 1086 C C . LEU A 1 153 ? 2.981 -6.585 7.184 1.00 96.38 153 LEU A C 1
ATOM 1088 O O . LEU A 1 153 ? 2.939 -6.273 8.375 1.00 96.38 153 LEU A O 1
ATOM 1092 N N . ILE A 1 154 ? 3.596 -5.834 6.276 1.00 95.81 154 ILE A N 1
ATOM 1093 C CA . ILE A 1 154 ? 4.237 -4.563 6.598 1.00 95.81 154 ILE A CA 1
ATOM 1094 C C . ILE A 1 154 ? 3.251 -3.438 6.291 1.00 95.81 154 ILE A C 1
ATOM 1096 O O . ILE A 1 154 ? 2.918 -3.210 5.132 1.00 95.81 154 ILE A O 1
ATOM 1100 N N . VAL A 1 155 ? 2.815 -2.729 7.328 1.00 94.88 155 VAL A N 1
ATOM 1101 C CA . VAL A 1 155 ? 1.916 -1.561 7.217 1.00 94.88 155 VAL A CA 1
ATOM 1102 C C . VAL A 1 155 ? 2.614 -0.226 7.494 1.00 94.88 155 VAL A C 1
ATOM 1104 O O . VAL A 1 155 ? 2.096 0.849 7.221 1.00 94.88 155 VAL A O 1
ATOM 1107 N N . SER A 1 156 ? 3.832 -0.281 8.039 1.00 89.00 156 SER A N 1
ATOM 1108 C CA . SER A 1 156 ? 4.643 0.895 8.348 1.00 89.00 156 SER A CA 1
ATOM 1109 C C . SER A 1 156 ? 6.124 0.531 8.419 1.00 89.00 156 SER A C 1
ATOM 1111 O O . SER A 1 156 ? 6.492 -0.506 8.980 1.00 89.00 156 SER A O 1
ATOM 1113 N N . PHE A 1 157 ? 6.995 1.428 7.952 1.00 82.00 157 PHE A N 1
ATOM 1114 C CA . PHE A 1 157 ? 8.447 1.318 8.150 1.00 82.00 157 PHE A CA 1
ATOM 1115 C C . PHE A 1 157 ? 8.867 1.413 9.625 1.00 82.00 157 PHE A C 1
ATOM 1117 O O . PHE A 1 157 ? 9.941 0.940 9.996 1.00 82.00 157 PHE A O 1
ATOM 1124 N N . GLY A 1 158 ? 8.001 1.960 10.485 1.00 83.94 158 GLY A N 1
ATOM 1125 C CA . GLY A 1 158 ? 8.196 2.011 11.934 1.00 83.94 158 GLY A CA 1
ATOM 1126 C C . GLY A 1 158 ? 7.992 0.670 12.651 1.00 83.94 158 GLY A C 1
ATOM 1127 O O . GLY A 1 158 ? 8.283 0.579 13.842 1.00 83.94 158 GLY A O 1
ATOM 1128 N N . GLY A 1 159 ? 7.521 -0.372 11.953 1.00 85.06 159 GLY A N 1
ATOM 1129 C CA . GLY A 1 159 ? 7.299 -1.700 12.536 1.00 85.06 159 GLY A CA 1
ATOM 1130 C C . GLY A 1 159 ? 6.051 -1.794 13.418 1.00 85.06 159 GLY A C 1
ATOM 1131 O O . GLY A 1 159 ? 6.046 -2.542 14.395 1.00 85.06 159 GLY A O 1
ATOM 1132 N N . VAL A 1 160 ? 5.010 -1.022 13.094 1.00 92.75 160 VAL A N 1
ATOM 1133 C CA . VAL A 1 160 ? 3.688 -1.129 13.730 1.00 92.75 160 VAL A CA 1
ATOM 1134 C C . VAL A 1 160 ? 3.022 -2.436 13.291 1.00 92.75 160 VAL A C 1
ATOM 1136 O O . VAL A 1 160 ? 3.111 -2.816 12.124 1.00 92.75 160 VAL A O 1
ATOM 1139 N N . ALA A 1 161 ? 2.376 -3.138 14.225 1.00 94.88 161 ALA A N 1
ATOM 1140 C CA . ALA A 1 161 ? 1.632 -4.355 13.911 1.00 94.88 161 ALA A CA 1
ATOM 1141 C C . ALA A 1 161 ? 0.374 -4.027 13.077 1.00 94.88 161 ALA A C 1
ATOM 1143 O O . ALA A 1 161 ? -0.282 -3.032 13.390 1.00 94.88 161 ALA A O 1
ATOM 1144 N N . PRO A 1 162 ? -0.017 -4.864 12.093 1.00 95.69 162 PRO A N 1
ATOM 1145 C CA . PRO A 1 162 ? -1.206 -4.633 11.264 1.00 95.69 162 PRO A CA 1
ATOM 1146 C C . PRO A 1 162 ? -2.486 -4.365 12.061 1.00 95.69 162 PRO A C 1
ATOM 1148 O O . PRO A 1 162 ? -3.189 -3.404 11.772 1.00 95.69 162 PRO A O 1
ATOM 1151 N N . GLU A 1 163 ? -2.730 -5.155 13.111 1.00 96.25 163 GLU A N 1
ATOM 1152 C CA . GLU A 1 163 ? -3.863 -4.980 14.033 1.00 96.25 163 GLU A CA 1
ATOM 1153 C C . GLU A 1 163 ? -3.929 -3.557 14.593 1.00 96.25 163 GLU A C 1
ATOM 1155 O O . GLU A 1 163 ? -4.963 -2.894 14.529 1.00 96.25 163 GLU A O 1
ATOM 1160 N N . ALA A 1 164 ? -2.800 -3.075 15.120 1.00 96.62 164 ALA A N 1
ATOM 1161 C CA . ALA A 1 164 ? -2.719 -1.759 15.732 1.00 96.62 164 ALA A CA 1
ATOM 1162 C C . ALA A 1 164 ? -2.879 -0.651 14.688 1.00 96.62 164 ALA A C 1
ATOM 1164 O O . ALA A 1 164 ? -3.562 0.324 14.957 1.00 96.62 164 ALA A O 1
ATOM 1165 N N . PHE A 1 165 ? -2.288 -0.814 13.503 1.00 96.62 165 PHE A N 1
ATOM 1166 C CA . PHE A 1 165 ? -2.394 0.158 12.418 1.00 96.62 165 PHE A CA 1
ATOM 1167 C C . PHE A 1 165 ? -3.840 0.343 11.944 1.00 96.62 165 PHE A C 1
ATOM 1169 O O . PHE A 1 165 ? -4.329 1.466 11.911 1.00 96.62 165 PHE A O 1
ATOM 1176 N N . PHE A 1 166 ? -4.539 -0.745 11.604 1.00 96.69 166 PHE A N 1
ATOM 1177 C CA . PHE A 1 166 ? -5.903 -0.641 11.084 1.00 96.69 166 PHE A CA 1
ATOM 1178 C C . PHE A 1 166 ? -6.904 -0.216 12.162 1.00 96.69 166 PHE A C 1
ATOM 1180 O O . PHE A 1 166 ? -7.786 0.591 11.880 1.00 9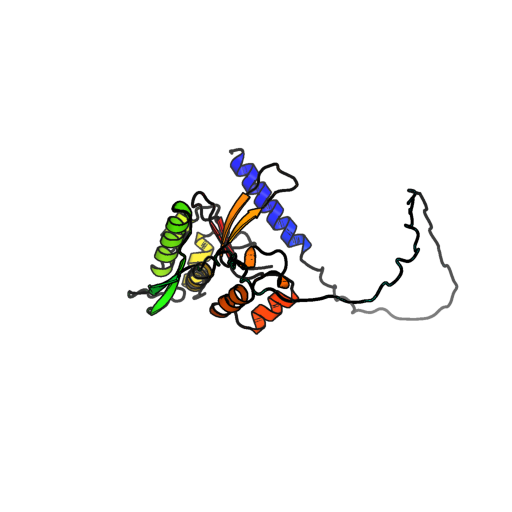6.69 166 PHE A O 1
ATOM 1187 N N . THR A 1 167 ? -6.750 -0.708 13.396 1.00 95.88 167 THR A N 1
ATOM 1188 C CA . THR A 1 167 ? -7.615 -0.298 14.513 1.00 95.88 167 THR A CA 1
ATOM 1189 C C . THR A 1 167 ? -7.443 1.186 14.822 1.00 95.88 167 THR A C 1
ATOM 1191 O O . THR A 1 167 ? -8.435 1.906 14.884 1.00 95.88 167 THR A O 1
ATOM 1194 N N . ASP A 1 168 ? -6.200 1.663 14.953 1.00 96.19 168 ASP A N 1
ATOM 1195 C CA . ASP A 1 168 ? -5.919 3.074 15.241 1.00 96.19 168 ASP A CA 1
ATOM 1196 C C . ASP A 1 168 ? -6.421 3.981 14.115 1.00 96.19 168 ASP A C 1
ATOM 1198 O O . ASP A 1 168 ? -7.053 4.997 14.393 1.00 96.19 168 ASP A O 1
ATOM 1202 N N . ALA A 1 169 ? -6.251 3.584 12.848 1.00 95.25 169 ALA A N 1
ATOM 1203 C CA . ALA A 1 169 ? -6.785 4.337 11.718 1.00 95.25 169 ALA A CA 1
ATOM 1204 C C . ALA A 1 169 ? -8.319 4.460 11.779 1.00 95.25 169 ALA A C 1
ATOM 1206 O O . ALA A 1 169 ? -8.865 5.558 11.662 1.00 95.25 169 ALA A O 1
ATOM 1207 N N . VAL A 1 170 ? -9.026 3.354 12.041 1.00 95.88 170 VAL A N 1
ATOM 1208 C CA . VAL A 1 170 ? -10.491 3.366 12.162 1.00 95.88 170 VAL A CA 1
ATOM 1209 C C . VAL A 1 170 ? -10.956 4.202 13.356 1.00 95.88 170 VAL A C 1
ATOM 1211 O O . VAL A 1 170 ? -11.922 4.950 13.215 1.00 95.88 170 VAL A O 1
ATOM 1214 N N . GLU A 1 171 ? -10.295 4.102 14.512 1.00 95.31 171 GLU A N 1
ATOM 1215 C CA . GLU A 1 171 ? -10.666 4.822 15.739 1.00 95.31 171 GLU A CA 1
ATOM 1216 C C . GLU A 1 171 ? -10.369 6.327 15.667 1.00 95.31 171 GLU A C 1
ATOM 1218 O O . GLU A 1 171 ? -11.162 7.140 16.152 1.00 95.31 171 GLU A O 1
ATOM 1223 N N . SER A 1 172 ? -9.245 6.704 15.055 1.00 95.88 172 SER A N 1
ATOM 1224 C CA . SER A 1 172 ? -8.816 8.099 14.884 1.00 95.88 172 SER A CA 1
ATOM 1225 C C . SER A 1 172 ? -9.508 8.810 13.720 1.00 95.88 172 SER A C 1
ATOM 1227 O O . SER A 1 172 ? -9.487 10.041 13.653 1.00 95.88 172 SER A O 1
ATOM 1229 N N . GLY A 1 173 ? -10.164 8.056 12.836 1.00 95.00 173 GLY A N 1
ATOM 1230 C CA . GLY A 1 173 ? -10.784 8.587 11.629 1.00 95.00 173 GLY A CA 1
ATOM 1231 C C . GLY A 1 173 ? -9.802 8.850 10.494 1.00 95.00 173 GLY A C 1
ATOM 1232 O O . GLY A 1 173 ? -10.096 9.648 9.605 1.00 95.00 173 GLY A O 1
ATOM 1233 N N . GLU A 1 174 ? -8.633 8.211 10.517 1.00 95.06 174 GLU A N 1
ATOM 1234 C CA . GLU A 1 174 ? -7.714 8.245 9.388 1.00 95.06 174 GLU A CA 1
ATOM 1235 C C . GLU A 1 174 ? -8.242 7.369 8.238 1.00 95.06 174 GLU A C 1
ATOM 1237 O O . GLU A 1 174 ? -8.675 6.233 8.458 1.00 95.06 174 GLU A O 1
ATOM 1242 N N . PRO A 1 175 ? -8.181 7.846 6.984 1.00 94.44 175 PRO A N 1
ATOM 1243 C CA . PRO A 1 175 ? -8.829 7.198 5.845 1.00 94.44 175 PRO A CA 1
ATOM 1244 C C . PRO A 1 175 ? -8.039 6.000 5.284 1.00 94.44 175 PRO A C 1
ATOM 1246 O O . PRO A 1 175 ? -8.095 5.737 4.085 1.00 94.44 175 PRO A O 1
ATOM 1249 N N . ALA A 1 176 ? -7.308 5.247 6.114 1.00 95.69 176 ALA A N 1
ATOM 1250 C CA . ALA A 1 176 ? -6.410 4.180 5.656 1.00 95.69 176 ALA A CA 1
ATOM 1251 C C . ALA A 1 176 ? -7.123 3.107 4.811 1.00 95.69 176 ALA A C 1
ATOM 1253 O O . ALA A 1 176 ? -6.545 2.586 3.857 1.00 95.69 176 ALA A O 1
ATOM 1254 N N . LEU A 1 177 ? -8.383 2.791 5.128 1.00 96.75 177 LEU A N 1
ATOM 1255 C CA . LEU A 1 177 ? -9.187 1.806 4.396 1.00 96.75 177 LEU A CA 1
ATOM 1256 C C . LEU A 1 177 ? -9.614 2.338 3.020 1.00 96.75 177 LEU A C 1
ATOM 1258 O O . LEU A 1 177 ? -9.534 1.606 2.036 1.00 96.75 177 LEU A O 1
ATOM 1262 N N . SER A 1 178 ? -10.009 3.610 2.930 1.00 95.81 178 SER A N 1
ATOM 1263 C CA . SER A 1 178 ? -10.326 4.263 1.652 1.00 95.81 178 SER A CA 1
ATOM 1264 C C . SER A 1 178 ? -9.080 4.390 0.778 1.00 95.81 178 SER A C 1
ATOM 1266 O O . SER A 1 178 ? -9.102 3.980 -0.378 1.00 95.81 178 SER A O 1
ATOM 1268 N N . THR A 1 179 ? -7.955 4.806 1.365 1.00 96.62 179 THR A N 1
ATOM 1269 C CA . THR A 1 179 ? -6.655 4.858 0.687 1.00 96.62 179 THR A CA 1
ATOM 1270 C C . THR A 1 179 ? -6.221 3.486 0.177 1.00 96.62 179 THR A C 1
ATOM 1272 O O . THR A 1 179 ? -5.675 3.383 -0.921 1.00 96.62 179 THR A O 1
ATOM 1275 N N . LEU A 1 180 ? -6.468 2.411 0.932 1.00 97.88 180 LEU A N 1
ATOM 1276 C CA . LEU A 1 180 ? -6.206 1.042 0.484 1.00 97.88 180 LEU A CA 1
ATOM 1277 C C . LEU A 1 180 ? -7.049 0.679 -0.750 1.00 97.88 180 LEU A C 1
ATOM 1279 O O . LEU A 1 180 ? -6.516 0.110 -1.705 1.00 97.88 180 LEU A O 1
ATOM 1283 N N . LEU A 1 181 ? -8.338 1.036 -0.754 1.00 97.12 181 LEU A N 1
ATOM 1284 C CA . LEU A 1 181 ? -9.237 0.824 -1.893 1.00 97.12 181 LEU A CA 1
ATOM 1285 C C . LEU A 1 181 ? -8.811 1.637 -3.123 1.00 97.12 181 LEU A C 1
ATOM 1287 O O . LEU A 1 181 ? -8.709 1.072 -4.212 1.00 97.12 181 LEU A O 1
ATOM 1291 N N . GLU A 1 182 ? -8.520 2.928 -2.958 1.00 96.44 182 GLU A N 1
ATOM 1292 C CA . GLU A 1 182 ? -8.010 3.810 -4.018 1.00 96.44 182 GLU A CA 1
ATOM 1293 C C . GLU A 1 182 ? -6.703 3.277 -4.594 1.00 96.44 182 GLU A C 1
ATOM 1295 O O . GLU A 1 182 ? -6.579 3.120 -5.807 1.00 96.44 182 GLU A O 1
ATOM 1300 N N . THR A 1 183 ? -5.756 2.905 -3.729 1.00 97.69 183 THR A N 1
ATOM 1301 C CA . THR A 1 183 ? -4.458 2.369 -4.153 1.00 97.69 183 THR A CA 1
ATOM 1302 C C . THR A 1 183 ? -4.641 1.108 -4.992 1.00 97.69 183 THR A C 1
ATOM 1304 O O . THR A 1 183 ? -4.097 1.021 -6.088 1.00 97.69 183 THR A O 1
ATOM 1307 N N . LEU A 1 184 ? -5.447 0.144 -4.533 1.00 97.25 184 LEU A N 1
ATOM 1308 C CA . LEU A 1 184 ? -5.715 -1.095 -5.276 1.00 97.25 184 LEU A CA 1
ATOM 1309 C C . LEU A 1 184 ? -6.541 -0.883 -6.560 1.00 97.25 184 LEU A C 1
ATOM 1311 O O . LEU A 1 184 ? -6.607 -1.799 -7.384 1.00 97.25 184 LEU A O 1
ATOM 1315 N N . SER A 1 185 ? -7.156 0.292 -6.726 1.00 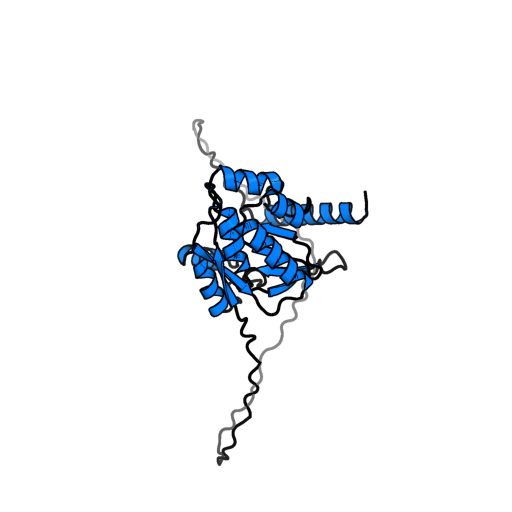95.88 185 SER A N 1
ATOM 1316 C CA . SER A 1 185 ? -7.913 0.684 -7.922 1.00 95.88 185 SER A CA 1
ATOM 1317 C C . SER A 1 185 ? -7.045 1.313 -9.012 1.00 95.88 185 SER A C 1
ATOM 1319 O O . SER A 1 185 ? -7.504 1.451 -10.146 1.00 95.88 185 SER A O 1
ATOM 1321 N N . LEU A 1 186 ? -5.805 1.688 -8.691 1.00 96.12 186 LEU A N 1
ATOM 1322 C CA . LEU A 1 186 ? -4.838 2.200 -9.658 1.00 96.12 186 LEU A CA 1
ATOM 1323 C C . LEU A 1 186 ? -4.310 1.070 -10.567 1.00 96.12 186 LEU A C 1
ATOM 1325 O O . LEU A 1 186 ? -4.487 -0.115 -10.260 1.00 96.12 186 LEU A O 1
ATOM 1329 N N . PRO A 1 187 ? -3.645 1.399 -11.689 1.00 95.56 187 PRO A N 1
ATOM 1330 C CA . PRO A 1 187 ? -2.960 0.399 -12.501 1.00 95.56 187 PRO A CA 1
ATOM 1331 C C . PRO A 1 187 ? -1.936 -0.387 -11.674 1.00 95.56 187 PRO A C 1
ATOM 1333 O O . PRO A 1 187 ? -1.356 0.138 -10.723 1.00 95.56 187 PRO A O 1
ATOM 1336 N N . TYR A 1 188 ? -1.691 -1.644 -12.046 1.00 96.62 188 TYR A N 1
ATOM 1337 C CA . TYR A 1 188 ? -0.731 -2.512 -11.364 1.00 96.62 188 TYR A CA 1
ATOM 1338 C C . TYR A 1 188 ? 0.436 -2.892 -12.266 1.00 96.62 188 TYR A C 1
ATOM 1340 O O . TYR A 1 188 ? 0.357 -2.836 -13.492 1.00 96.62 188 TYR A O 1
ATOM 1348 N N . ARG A 1 189 ? 1.518 -3.359 -11.646 1.00 95.50 189 ARG A N 1
ATOM 1349 C CA . ARG A 1 189 ? 2.681 -3.911 -12.343 1.00 95.50 189 ARG A CA 1
ATOM 1350 C C . ARG A 1 189 ? 3.177 -5.171 -11.649 1.00 95.50 189 ARG A C 1
ATOM 1352 O O . ARG A 1 189 ? 3.214 -5.233 -10.424 1.00 95.50 189 ARG A O 1
ATOM 1359 N N . HIS A 1 190 ? 3.580 -6.169 -12.433 1.00 95.62 190 HIS A N 1
ATOM 1360 C CA . HIS A 1 190 ? 4.378 -7.285 -11.931 1.00 95.62 190 HIS A CA 1
ATOM 1361 C C . HIS A 1 190 ? 5.855 -6.900 -11.971 1.00 95.62 190 HIS A C 1
ATOM 1363 O O . HIS A 1 190 ? 6.352 -6.477 -13.015 1.00 95.62 190 HIS A O 1
ATOM 1369 N N . GLN A 1 191 ? 6.547 -7.057 -10.852 1.00 90.19 191 GLN A N 1
ATOM 1370 C CA . GLN A 1 191 ? 7.952 -6.707 -10.723 1.00 90.19 191 GLN A CA 1
ATOM 1371 C C . GLN A 1 191 ? 8.725 -7.748 -9.928 1.00 90.19 191 GLN A C 1
ATOM 1373 O O . GLN A 1 191 ? 8.198 -8.375 -9.009 1.00 90.19 191 GLN A O 1
ATOM 1378 N N . THR A 1 192 ? 9.990 -7.916 -10.301 1.00 88.69 192 THR A N 1
ATOM 1379 C CA . THR A 1 192 ? 10.917 -8.877 -9.713 1.00 88.69 192 THR A CA 1
ATOM 1380 C C . THR A 1 192 ? 12.137 -8.125 -9.207 1.00 88.69 192 THR A C 1
ATOM 1382 O O . THR A 1 192 ? 12.874 -7.530 -9.984 1.00 88.69 192 THR A O 1
ATOM 1385 N N . PHE A 1 193 ? 12.357 -8.180 -7.900 1.00 79.81 193 PHE A N 1
ATOM 1386 C CA . PHE A 1 193 ? 13.514 -7.608 -7.232 1.00 79.81 193 PHE A CA 1
ATOM 1387 C C . PHE A 1 193 ? 14.589 -8.678 -7.097 1.00 79.81 193 PHE A C 1
ATOM 1389 O O . PHE A 1 193 ? 14.370 -9.725 -6.478 1.00 79.81 193 PHE A O 1
ATOM 1396 N N . GLU A 1 194 ? 15.753 -8.422 -7.681 1.00 77.94 194 GLU A N 1
ATOM 1397 C CA . GLU A 1 194 ? 16.930 -9.264 -7.513 1.00 77.94 194 GLU A CA 1
ATOM 1398 C C . GLU A 1 194 ? 17.731 -8.780 -6.302 1.00 77.94 194 GLU A C 1
ATOM 1400 O O . GLU A 1 194 ? 18.102 -7.612 -6.204 1.00 77.94 194 GLU A O 1
ATOM 1405 N N . ASP A 1 195 ? 18.002 -9.684 -5.364 1.00 66.94 195 ASP A N 1
ATOM 1406 C CA . ASP A 1 195 ? 18.942 -9.413 -4.283 1.00 66.94 195 ASP A CA 1
ATOM 1407 C C . ASP A 1 195 ? 20.363 -9.656 -4.813 1.00 66.94 195 ASP A C 1
ATOM 1409 O O . ASP A 1 195 ? 20.721 -10.775 -5.182 1.00 66.94 195 ASP A O 1
ATOM 1413 N N . SER A 1 196 ? 21.193 -8.614 -4.864 1.00 64.88 196 SER A N 1
ATOM 1414 C CA . SER A 1 196 ? 22.582 -8.734 -5.325 1.00 64.88 196 SER A CA 1
ATOM 1415 C C . SER A 1 196 ? 23.444 -9.620 -4.415 1.00 64.88 196 SER A C 1
ATOM 1417 O O . SER A 1 196 ? 24.460 -10.157 -4.860 1.00 64.88 196 SER A O 1
ATOM 1419 N N . GLU A 1 197 ? 23.021 -9.827 -3.167 1.00 65.25 197 GLU A N 1
ATOM 1420 C CA . GLU A 1 197 ? 23.722 -10.599 -2.143 1.00 65.25 197 GLU A CA 1
ATOM 1421 C C . GLU A 1 197 ? 23.077 -11.981 -1.900 1.00 65.25 197 GLU A C 1
ATOM 1423 O O . GLU A 1 197 ? 23.629 -12.801 -1.155 1.00 65.25 197 GLU A O 1
ATOM 1428 N N . ALA A 1 198 ? 21.933 -12.289 -2.532 1.00 57.84 198 ALA A N 1
ATOM 1429 C CA . ALA A 1 198 ? 21.263 -13.584 -2.414 1.00 57.84 198 ALA A CA 1
ATOM 1430 C C . ALA A 1 198 ? 20.704 -14.093 -3.757 1.00 57.84 198 ALA A C 1
ATOM 1432 O O . ALA A 1 198 ? 20.020 -13.370 -4.465 1.00 57.84 198 ALA A O 1
ATOM 1433 N N . PRO A 1 199 ? 20.847 -15.392 -4.084 1.00 54.34 199 PRO A N 1
ATOM 1434 C CA . PRO A 1 199 ? 20.439 -15.954 -5.380 1.00 54.34 199 PRO A CA 1
ATOM 1435 C C . PRO A 1 199 ? 18.912 -16.074 -5.570 1.00 54.34 199 PRO A C 1
ATOM 1437 O O . PRO A 1 199 ? 18.451 -16.864 -6.388 1.00 54.34 199 PRO A O 1
ATOM 1440 N N . THR A 1 200 ? 18.114 -15.377 -4.766 1.00 69.25 200 THR A N 1
ATOM 1441 C CA . THR A 1 200 ? 16.652 -15.482 -4.762 1.00 69.25 200 THR A CA 1
ATOM 1442 C C . THR A 1 200 ? 16.073 -14.131 -5.102 1.00 69.25 200 THR A C 1
ATOM 1444 O O . THR A 1 200 ? 16.141 -13.212 -4.293 1.00 69.25 200 THR A O 1
ATOM 1447 N N . SER A 1 201 ? 15.472 -14.055 -6.280 1.00 80.56 201 SER A N 1
ATOM 1448 C CA . SER A 1 201 ? 14.595 -12.966 -6.665 1.00 80.56 201 SER A CA 1
ATOM 1449 C C . SER A 1 201 ? 13.284 -13.038 -5.881 1.00 80.56 201 SER A C 1
ATOM 1451 O O . SER A 1 201 ? 12.761 -14.133 -5.648 1.00 80.56 201 SER A O 1
ATOM 1453 N N . VAL A 1 202 ? 12.724 -11.890 -5.516 1.00 84.06 202 VAL A N 1
ATOM 1454 C CA . VAL A 1 202 ? 11.379 -11.791 -4.937 1.00 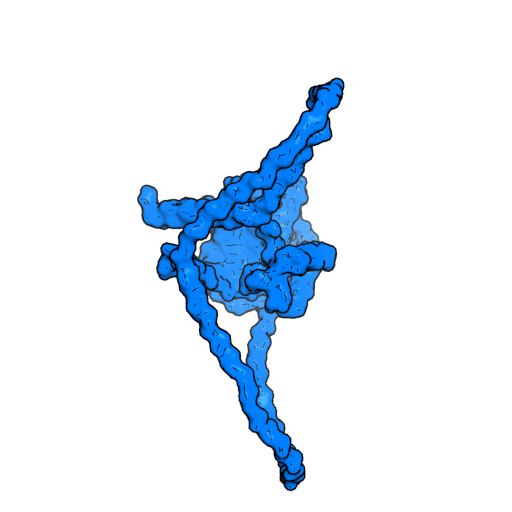84.06 202 VAL A CA 1
ATOM 1455 C C . VAL A 1 202 ? 10.495 -11.044 -5.921 1.00 84.06 202 VAL A C 1
ATOM 1457 O O . VAL A 1 202 ? 10.894 -9.996 -6.411 1.00 84.06 202 VAL A O 1
ATOM 1460 N N . SER A 1 203 ? 9.317 -11.582 -6.232 1.00 91.50 203 SER A N 1
ATOM 1461 C CA . SER A 1 203 ? 8.392 -10.945 -7.174 1.00 91.50 203 SER A CA 1
ATOM 1462 C C . SER A 1 203 ? 7.091 -10.542 -6.500 1.00 91.50 203 SER A C 1
ATOM 1464 O O . SER A 1 203 ? 6.629 -11.230 -5.589 1.00 91.50 203 SER A O 1
ATOM 1466 N N . PHE A 1 204 ? 6.503 -9.445 -6.967 1.00 95.06 204 PHE A N 1
ATOM 1467 C CA . PHE A 1 204 ? 5.225 -8.929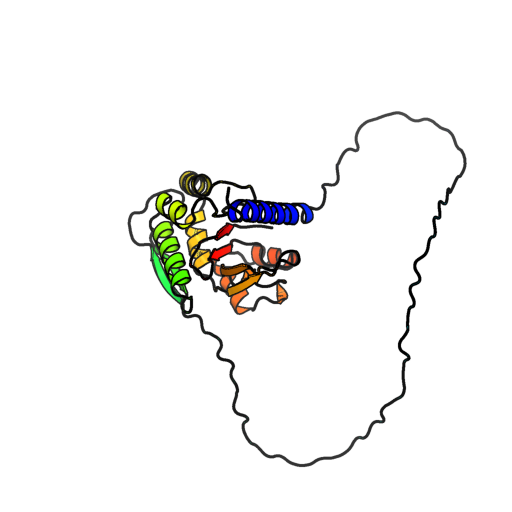 -6.492 1.00 95.06 204 PHE A CA 1
ATOM 1468 C C . PHE A 1 204 ? 4.415 -8.350 -7.647 1.00 95.06 204 PHE A C 1
ATOM 1470 O O . PHE A 1 204 ? 4.964 -7.778 -8.588 1.00 95.06 204 PHE A O 1
ATOM 1477 N N . TYR A 1 205 ? 3.100 -8.452 -7.530 1.00 97.56 205 TYR A N 1
ATOM 1478 C CA . TYR A 1 205 ? 2.160 -7.552 -8.176 1.00 97.56 205 TYR A CA 1
ATOM 1479 C C . TYR A 1 205 ? 1.959 -6.369 -7.244 1.00 97.56 205 TYR A C 1
ATOM 1481 O O . TYR A 1 205 ? 1.654 -6.565 -6.065 1.00 97.56 205 TYR A O 1
ATOM 1489 N N . SER A 1 206 ? 2.181 -5.163 -7.750 1.00 96.69 206 SER A N 1
ATOM 1490 C CA . SER A 1 206 ? 2.113 -3.953 -6.945 1.00 96.69 206 SER A CA 1
ATOM 1491 C C . SER A 1 206 ? 1.218 -2.891 -7.542 1.00 96.69 206 SER A C 1
ATOM 1493 O O . SER A 1 206 ? 1.179 -2.715 -8.761 1.00 96.69 206 SER A O 1
ATOM 1495 N N . TRP A 1 207 ? 0.621 -2.121 -6.645 1.00 97.81 207 TRP A N 1
ATOM 1496 C CA . TRP A 1 207 ? -0.180 -0.949 -6.942 1.00 97.81 207 TRP A CA 1
ATOM 1497 C C . TRP A 1 207 ? 0.399 0.264 -6.211 1.00 97.81 207 TRP A C 1
ATOM 1499 O O . TRP A 1 207 ? 0.783 0.093 -5.053 1.00 97.81 207 TRP A O 1
ATOM 1509 N N . PRO A 1 208 ? 0.427 1.458 -6.825 1.00 97.19 208 PRO A N 1
ATOM 1510 C CA . PRO A 1 208 ? 0.266 1.666 -8.262 1.00 97.19 208 PRO A CA 1
ATOM 1511 C C . PRO A 1 208 ? 1.449 1.081 -9.053 1.00 97.19 208 PRO A C 1
ATOM 1513 O O . PRO A 1 208 ? 2.523 0.819 -8.508 1.00 97.19 208 PRO A O 1
ATOM 1516 N N . SER A 1 209 ? 1.268 0.911 -10.359 1.00 96.12 209 SER A N 1
ATOM 1517 C CA . SER A 1 209 ? 2.311 0.509 -11.311 1.00 96.12 209 SER A CA 1
ATOM 1518 C C . SER A 1 209 ? 3.537 1.427 -11.268 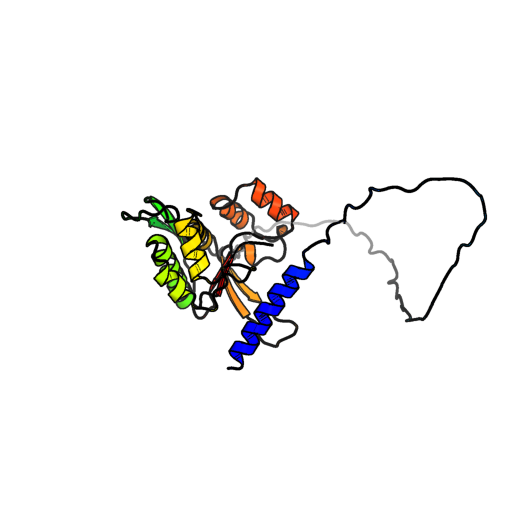1.00 96.12 209 SER A C 1
ATOM 1520 O O . SER A 1 209 ? 4.657 0.939 -11.424 1.00 96.12 209 SER A O 1
ATOM 1522 N N . ALA A 1 210 ? 3.329 2.712 -10.953 1.00 95.69 210 ALA A N 1
ATOM 1523 C CA . ALA A 1 210 ? 4.356 3.731 -10.743 1.00 95.69 210 ALA A CA 1
ATOM 1524 C C . ALA A 1 210 ? 5.466 3.302 -9.766 1.00 95.69 210 ALA A C 1
ATOM 1526 O O . ALA A 1 210 ? 6.619 3.679 -9.947 1.00 95.69 210 ALA A O 1
ATOM 1527 N N . PHE A 1 211 ? 5.151 2.470 -8.764 1.00 94.00 211 PHE A N 1
ATOM 1528 C CA . PHE A 1 211 ? 6.142 1.959 -7.810 1.00 94.00 211 PHE A CA 1
ATOM 1529 C C . PHE A 1 211 ? 7.193 1.036 -8.454 1.00 94.00 211 PHE A C 1
ATOM 1531 O O . PHE A 1 211 ? 8.249 0.816 -7.873 1.00 94.00 211 PHE A O 1
ATOM 1538 N N . GLY A 1 212 ? 6.919 0.466 -9.630 1.00 91.38 212 GLY A N 1
ATOM 1539 C CA . GLY A 1 212 ? 7.857 -0.422 -10.320 1.00 91.38 212 GLY A CA 1
ATOM 1540 C C . GLY A 1 212 ? 8.720 0.246 -11.381 1.00 91.38 212 GLY A C 1
ATOM 1541 O O . GLY A 1 212 ? 9.105 -0.428 -12.340 1.00 91.38 212 GLY A O 1
ATOM 1542 N N . TYR A 1 213 ? 8.966 1.547 -11.244 1.00 92.56 213 TYR A N 1
ATOM 1543 C CA . TYR A 1 213 ? 9.915 2.315 -12.047 1.00 92.56 213 TYR A CA 1
ATOM 1544 C C . TYR A 1 213 ? 11.012 2.874 -11.145 1.00 92.56 213 TYR A C 1
ATOM 1546 O O . TYR A 1 213 ? 10.739 3.257 -10.008 1.00 92.56 213 TYR A O 1
ATOM 1554 N N . ASP A 1 214 ? 12.239 2.935 -11.662 1.00 89.81 214 ASP A N 1
ATOM 1555 C CA . ASP A 1 214 ? 13.393 3.391 -10.884 1.00 89.81 214 ASP A CA 1
ATOM 1556 C C . ASP A 1 214 ? 13.470 4.924 -10.826 1.00 89.81 214 ASP A C 1
ATOM 1558 O O . ASP A 1 214 ? 14.016 5.477 -9.870 1.00 89.81 214 ASP A O 1
ATOM 1562 N N . ALA A 1 215 ? 12.920 5.611 -11.835 1.00 93.00 215 ALA A N 1
ATOM 1563 C CA . ALA A 1 215 ? 12.881 7.067 -11.908 1.00 93.00 215 ALA A CA 1
ATOM 1564 C C . ALA A 1 215 ? 11.508 7.601 -12.340 1.00 93.00 215 ALA A C 1
ATOM 1566 O O . ALA A 1 215 ? 10.780 6.973 -13.113 1.00 93.00 215 ALA A O 1
ATOM 1567 N N . TRP A 1 216 ? 11.169 8.802 -11.868 1.00 94.81 216 TRP A N 1
ATOM 1568 C CA . TRP A 1 216 ? 9.890 9.456 -12.155 1.00 94.81 216 TRP A CA 1
ATOM 1569 C C . TRP A 1 216 ? 9.620 9.641 -13.656 1.00 94.81 216 TRP A C 1
ATOM 1571 O O . TRP A 1 216 ? 8.497 9.447 -14.130 1.00 94.81 216 TRP A O 1
ATOM 1581 N N . GLU A 1 217 ? 10.647 9.996 -14.429 1.00 95.75 217 GLU A N 1
ATOM 1582 C CA . GLU A 1 217 ? 10.533 10.242 -15.867 1.00 95.75 217 GLU A CA 1
ATOM 1583 C C . GLU A 1 217 ? 10.239 8.972 -16.678 1.00 95.75 217 GLU A C 1
ATOM 1585 O O . GLU A 1 217 ? 9.804 9.070 -17.826 1.00 95.75 217 GLU A O 1
ATOM 1590 N N . GLU A 1 218 ? 10.457 7.787 -16.100 1.00 96.31 218 GLU A N 1
ATOM 1591 C CA . GLU A 1 218 ? 10.176 6.502 -16.746 1.00 96.31 218 GLU A CA 1
ATOM 1592 C C . GLU A 1 218 ? 8.705 6.091 -16.634 1.00 96.31 218 GLU A C 1
ATOM 1594 O O . GLU A 1 218 ? 8.245 5.248 -17.411 1.00 96.31 218 GLU A O 1
ATOM 1599 N N . ILE A 1 219 ? 7.961 6.689 -15.697 1.00 96.38 219 ILE A N 1
ATOM 1600 C CA . ILE A 1 219 ? 6.536 6.421 -15.515 1.00 96.38 219 ILE A CA 1
ATOM 1601 C C . ILE A 1 219 ? 5.784 6.955 -16.753 1.00 96.38 219 ILE A C 1
ATOM 1603 O O . ILE A 1 219 ? 5.975 8.112 -17.135 1.00 96.38 219 ILE A O 1
ATOM 1607 N N . PRO A 1 220 ? 4.939 6.159 -17.425 1.00 96.44 220 PRO A N 1
ATOM 1608 C CA . PRO A 1 220 ? 4.105 6.620 -18.526 1.00 96.44 220 PRO A CA 1
ATOM 1609 C C . PRO A 1 220 ? 3.178 7.763 -18.105 1.00 96.44 220 PRO A C 1
ATOM 1611 O O . PRO A 1 220 ? 2.769 7.860 -16.950 1.00 96.44 220 PRO A O 1
ATOM 1614 N N . GLU A 1 221 ? 2.852 8.651 -19.043 1.00 95.81 221 GLU A N 1
ATOM 1615 C CA . GLU A 1 221 ? 2.000 9.815 -18.765 1.00 95.81 221 GLU A CA 1
ATOM 1616 C C . GLU A 1 221 ? 0.603 9.410 -18.289 1.00 95.81 221 GLU A C 1
ATOM 1618 O O . GLU A 1 221 ? 0.130 9.945 -17.297 1.00 95.81 221 GLU A O 1
ATOM 1623 N N . ASP A 1 222 ? 0.003 8.398 -18.911 1.00 95.06 222 ASP A N 1
ATOM 1624 C CA . ASP A 1 222 ? -1.292 7.843 -18.521 1.00 95.06 222 ASP A CA 1
ATOM 1625 C C . ASP A 1 222 ? -1.272 7.202 -17.125 1.00 95.06 222 ASP A C 1
ATOM 1627 O O . ASP A 1 222 ? -2.239 7.318 -16.371 1.00 95.06 222 ASP A O 1
ATOM 1631 N N . GLU A 1 223 ? -0.159 6.569 -16.744 1.00 95.38 223 GLU A N 1
ATOM 1632 C CA . GLU A 1 223 ? 0.015 6.041 -15.389 1.00 95.38 223 GLU A CA 1
ATOM 1633 C C . GLU A 1 223 ? 0.201 7.159 -14.355 1.00 95.38 223 GLU A C 1
ATOM 1635 O O . GLU A 1 223 ? -0.325 7.042 -13.250 1.00 95.38 223 GLU A O 1
ATOM 1640 N N . ARG A 1 224 ? 0.886 8.261 -14.702 1.00 96.12 224 ARG A N 1
ATOM 1641 C CA . ARG A 1 224 ? 0.963 9.453 -13.838 1.00 96.12 224 ARG A CA 1
ATOM 1642 C C . ARG A 1 224 ? -0.392 10.138 -13.694 1.00 96.12 224 ARG A C 1
ATOM 1644 O O . ARG A 1 224 ? -0.754 10.510 -12.583 1.00 96.12 224 ARG A O 1
ATOM 1651 N N . ASP A 1 225 ? -1.150 10.259 -14.778 1.00 96.44 225 ASP A N 1
ATOM 1652 C CA . ASP A 1 225 ? -2.491 10.845 -14.758 1.00 96.44 225 ASP A CA 1
ATOM 1653 C C . ASP A 1 225 ? -3.438 10.033 -13.867 1.00 96.44 225 ASP A C 1
ATOM 1655 O O . ASP A 1 225 ? -4.238 10.605 -13.130 1.00 96.44 225 ASP A O 1
ATOM 1659 N N . ALA A 1 226 ? -3.317 8.700 -13.866 1.00 95.12 226 ALA A N 1
ATOM 1660 C CA . ALA A 1 226 ? -4.094 7.845 -12.973 1.00 95.12 226 ALA A CA 1
ATOM 1661 C C . ALA A 1 226 ? -3.831 8.150 -11.485 1.00 95.12 226 ALA A C 1
ATOM 1663 O O . ALA A 1 226 ? -4.753 8.059 -10.672 1.00 95.12 226 ALA A O 1
ATOM 1664 N N . LEU A 1 227 ? -2.609 8.562 -11.117 1.00 96.62 227 LEU A N 1
ATOM 1665 C CA . LEU A 1 227 ? -2.265 8.920 -9.736 1.00 96.62 227 LEU A CA 1
ATOM 1666 C C . LEU A 1 227 ? -3.038 10.144 -9.225 1.00 96.62 227 LEU A C 1
ATOM 1668 O O . LEU A 1 227 ? -3.219 10.260 -8.013 1.00 96.62 227 LEU A O 1
ATOM 1672 N N . LEU A 1 228 ? -3.549 11.012 -10.109 1.00 95.31 228 LEU A N 1
ATOM 1673 C CA . LEU A 1 228 ? -4.360 12.177 -9.725 1.00 95.31 228 LEU A CA 1
ATOM 1674 C C . LEU A 1 228 ? -5.695 11.805 -9.060 1.00 95.31 228 LEU A C 1
ATOM 1676 O O . LEU A 1 228 ? -6.366 12.668 -8.498 1.00 95.31 228 LEU A O 1
ATOM 1680 N N . GLY A 1 229 ? -6.087 10.528 -9.113 1.00 90.25 229 GLY A N 1
ATOM 1681 C CA . GLY A 1 229 ? -7.214 10.011 -8.341 1.00 90.25 229 GLY A CA 1
ATOM 1682 C C . GLY A 1 229 ? -6.944 9.921 -6.836 1.00 90.25 229 GLY A C 1
ATOM 1683 O O . GLY A 1 229 ? -7.897 9.935 -6.069 1.00 90.25 229 GLY A O 1
ATOM 1684 N N . LEU A 1 230 ? -5.675 9.844 -6.416 1.00 93.69 230 LEU A N 1
ATOM 1685 C CA . LEU A 1 230 ? -5.273 9.687 -5.011 1.00 93.69 230 LEU A CA 1
ATOM 1686 C C . LEU A 1 230 ? -4.371 10.826 -4.510 1.00 93.69 230 LEU A C 1
ATOM 1688 O O . LEU A 1 230 ? -4.376 11.136 -3.323 1.00 93.69 230 LEU A O 1
ATOM 1692 N N . TYR A 1 231 ? -3.607 11.456 -5.401 1.00 96.00 231 TYR A N 1
ATOM 1693 C CA . TYR A 1 231 ? -2.660 12.515 -5.062 1.00 96.00 231 TYR A CA 1
ATOM 1694 C C . TYR A 1 231 ? -3.001 13.802 -5.801 1.00 96.00 231 TYR A C 1
ATOM 1696 O O . TYR A 1 231 ? -3.445 13.801 -6.947 1.00 96.00 231 TYR A O 1
ATOM 1704 N N . THR A 1 232 ? -2.745 14.931 -5.161 1.00 96.75 232 THR A N 1
ATOM 1705 C CA . THR A 1 232 ? -2.817 16.241 -5.801 1.00 96.75 232 THR A CA 1
ATOM 1706 C C . THR A 1 232 ? -1.662 16.438 -6.784 1.00 96.75 232 THR A C 1
ATOM 1708 O O . THR A 1 232 ? -0.602 15.825 -6.657 1.00 96.75 232 THR A O 1
ATOM 1711 N N . GLN A 1 233 ? -1.825 17.360 -7.739 1.00 97.25 233 GLN A N 1
ATOM 1712 C CA . GLN A 1 233 ? -0.732 17.726 -8.648 1.00 97.25 233 GLN A CA 1
ATOM 1713 C C . GLN A 1 233 ? 0.516 18.198 -7.885 1.00 97.25 233 GLN A C 1
ATOM 1715 O O . GLN A 1 233 ? 1.624 17.845 -8.263 1.00 97.25 233 GLN A O 1
ATOM 1720 N N . GLU A 1 234 ? 0.339 18.949 -6.793 1.00 97.50 234 GLU A N 1
ATOM 1721 C CA . GLU A 1 234 ? 1.452 19.429 -5.967 1.00 97.50 234 GLU A CA 1
ATOM 1722 C C . GLU A 1 234 ? 2.228 18.271 -5.320 1.00 97.50 234 GLU A C 1
ATOM 1724 O O . GLU A 1 234 ? 3.453 18.311 -5.258 1.00 97.50 234 GLU A O 1
ATOM 1729 N N . GLU A 1 235 ? 1.542 17.215 -4.877 1.00 96.12 235 GLU A N 1
ATOM 1730 C CA . GLU A 1 235 ? 2.195 16.012 -4.346 1.00 96.12 235 GLU A CA 1
ATOM 1731 C C . GLU A 1 235 ? 2.925 15.233 -5.442 1.00 96.12 235 GLU A C 1
ATOM 1733 O O . GLU A 1 235 ? 4.049 14.789 -5.220 1.00 96.12 235 GLU A O 1
ATOM 1738 N N . LEU A 1 236 ? 2.340 15.101 -6.638 1.00 96.38 236 LEU A N 1
ATOM 1739 C CA . LEU A 1 236 ? 3.026 14.467 -7.770 1.00 96.38 236 LEU A CA 1
ATOM 1740 C C . LEU A 1 236 ? 4.267 15.261 -8.199 1.00 96.38 236 LEU A C 1
ATOM 1742 O O . LEU A 1 236 ? 5.298 14.661 -8.492 1.00 96.38 236 LEU A O 1
ATOM 1746 N N . ASP A 1 237 ? 4.203 16.593 -8.180 1.00 96.69 237 ASP A N 1
ATOM 1747 C CA . ASP A 1 237 ? 5.354 17.455 -8.458 1.00 96.69 237 ASP A CA 1
ATOM 1748 C C . ASP A 1 237 ? 6.462 17.245 -7.407 1.00 96.69 237 ASP A C 1
ATOM 1750 O O . ASP A 1 237 ? 7.636 17.146 -7.760 1.00 96.69 237 ASP A O 1
ATOM 1754 N N . GLN A 1 238 ? 6.109 17.079 -6.126 1.00 95.38 238 GLN A N 1
ATOM 1755 C CA . GLN A 1 238 ? 7.077 16.737 -5.074 1.00 95.38 238 GLN A CA 1
ATOM 1756 C C . GLN A 1 238 ? 7.712 15.354 -5.287 1.00 95.38 238 GLN A C 1
ATOM 1758 O O . GLN A 1 238 ? 8.919 15.202 -5.102 1.00 95.38 238 GLN A O 1
ATOM 1763 N N . MET A 1 239 ? 6.935 14.349 -5.709 1.00 94.88 239 MET A N 1
ATOM 1764 C CA . MET A 1 239 ? 7.473 13.026 -6.064 1.00 94.88 239 MET A CA 1
ATOM 1765 C C . MET A 1 239 ? 8.407 13.103 -7.282 1.00 94.88 239 MET A C 1
ATOM 1767 O O . MET A 1 239 ? 9.450 12.446 -7.315 1.00 94.88 239 MET A O 1
ATOM 1771 N N . ALA A 1 240 ? 8.081 13.953 -8.257 1.00 95.25 240 ALA A N 1
ATOM 1772 C CA . ALA A 1 240 ? 8.937 14.225 -9.405 1.00 95.25 240 ALA A CA 1
ATOM 1773 C C . ALA A 1 240 ? 10.268 14.868 -8.992 1.00 95.25 240 ALA A C 1
ATOM 1775 O O . ALA A 1 240 ? 11.326 14.439 -9.445 1.00 95.25 240 ALA A O 1
ATOM 1776 N N . GLU A 1 241 ? 10.228 15.862 -8.101 1.00 95.12 241 GLU A N 1
ATOM 1777 C CA . GLU A 1 241 ? 11.425 16.509 -7.552 1.00 95.12 241 GLU A CA 1
ATOM 1778 C C . GLU A 1 241 ? 12.280 15.553 -6.708 1.00 95.12 241 GLU A C 1
ATOM 1780 O O . GLU A 1 241 ? 13.510 15.637 -6.740 1.00 95.12 241 GLU A O 1
ATOM 1785 N N . PHE A 1 242 ? 11.644 14.636 -5.972 1.00 93.94 242 PHE A N 1
ATOM 1786 C CA . PHE A 1 242 ? 12.327 13.555 -5.262 1.00 93.94 242 PHE A CA 1
ATOM 1787 C C . PHE A 1 242 ? 13.014 12.575 -6.229 1.00 93.94 242 PHE A C 1
ATOM 1789 O O . PHE A 1 242 ? 14.075 12.033 -5.917 1.00 93.94 242 PHE A O 1
ATOM 1796 N N . GLY A 1 243 ? 12.443 12.398 -7.423 1.00 93.69 243 GLY A N 1
ATOM 1797 C CA . GLY A 1 243 ? 12.982 11.573 -8.502 1.00 93.69 243 GLY A CA 1
ATOM 1798 C C . GLY A 1 243 ? 12.309 10.209 -8.650 1.00 93.69 243 GLY A C 1
ATOM 1799 O O . GLY A 1 243 ? 12.765 9.404 -9.456 1.00 93.69 243 GLY A O 1
ATOM 1800 N N . GLY A 1 244 ? 11.224 9.932 -7.921 1.00 92.75 244 GLY A N 1
ATOM 1801 C CA . GLY A 1 244 ? 10.541 8.639 -7.974 1.00 92.75 244 GLY A CA 1
ATOM 1802 C C . GLY A 1 244 ? 9.239 8.599 -7.178 1.00 92.75 244 GLY A C 1
ATOM 1803 O O . GLY A 1 244 ? 8.932 9.497 -6.396 1.00 92.75 244 GLY A O 1
ATOM 1804 N N . PHE A 1 245 ? 8.453 7.541 -7.382 1.00 94.31 245 PHE A N 1
ATOM 1805 C CA . PHE A 1 245 ? 7.192 7.355 -6.668 1.00 94.31 245 PHE A CA 1
ATOM 1806 C C . PHE A 1 245 ? 7.428 6.918 -5.212 1.00 94.31 245 PHE A C 1
ATOM 1808 O O . PHE A 1 245 ? 7.990 5.853 -4.958 1.00 94.31 245 PHE A O 1
ATOM 1815 N N . ILE A 1 246 ? 6.926 7.709 -4.260 1.00 93.62 246 ILE A N 1
ATOM 1816 C CA . ILE A 1 246 ? 7.087 7.491 -2.806 1.00 93.62 246 ILE A CA 1
ATOM 1817 C C . ILE A 1 246 ? 5.758 7.365 -2.045 1.00 93.62 246 ILE A C 1
ATOM 1819 O O . ILE A 1 246 ? 5.727 7.309 -0.812 1.00 93.62 246 ILE A O 1
ATOM 1823 N N . GLY A 1 247 ? 4.643 7.298 -2.772 1.00 94.88 247 GLY A N 1
ATOM 1824 C CA . GLY A 1 247 ? 3.306 7.215 -2.196 1.00 94.88 247 GLY A CA 1
ATOM 1825 C C . GLY A 1 247 ? 2.954 5.858 -1.570 1.00 94.88 247 GLY A C 1
ATOM 1826 O O . GLY A 1 247 ? 3.788 4.957 -1.389 1.00 94.88 247 GLY A O 1
ATOM 1827 N N . TRP A 1 248 ? 1.669 5.724 -1.245 1.00 96.75 248 TRP A N 1
ATOM 1828 C CA . TRP A 1 248 ? 1.033 4.474 -0.851 1.00 96.75 248 TRP A CA 1
ATOM 1829 C C . TRP A 1 248 ? 1.217 3.400 -1.907 1.00 96.75 248 TRP A C 1
ATOM 1831 O O . TRP A 1 248 ? 1.030 3.628 -3.103 1.00 96.75 248 TRP A O 1
ATOM 1841 N N . ARG A 1 249 ? 1.571 2.211 -1.434 1.00 96.44 249 ARG A N 1
ATOM 1842 C CA . ARG A 1 249 ? 1.797 1.046 -2.270 1.00 96.44 249 ARG A CA 1
ATOM 1843 C C . ARG A 1 249 ? 1.360 -0.230 -1.590 1.00 96.44 249 ARG A C 1
ATOM 1845 O O . ARG A 1 249 ? 1.599 -0.428 -0.398 1.00 96.44 249 ARG A O 1
ATOM 1852 N N . VAL A 1 250 ? 0.767 -1.109 -2.384 1.00 98.12 250 VAL A N 1
ATOM 1853 C CA . VAL A 1 250 ? 0.357 -2.456 -1.985 1.00 98.12 250 VAL A CA 1
ATOM 1854 C C . VAL A 1 250 ? 1.152 -3.471 -2.785 1.00 98.12 250 VAL A C 1
ATOM 1856 O O . VAL A 1 250 ? 1.409 -3.247 -3.965 1.00 98.12 250 VAL A O 1
ATOM 1859 N N . GLY A 1 251 ? 1.531 -4.584 -2.159 1.00 97.44 251 GLY A N 1
ATOM 1860 C CA . GLY A 1 251 ? 2.229 -5.678 -2.827 1.00 97.44 251 GLY A CA 1
ATOM 1861 C C . GLY A 1 251 ? 1.679 -7.041 -2.454 1.00 97.44 251 GLY A C 1
ATOM 1862 O O . GLY A 1 251 ? 1.585 -7.375 -1.270 1.00 97.44 251 GLY A O 1
ATOM 1863 N N . ILE A 1 252 ? 1.369 -7.836 -3.474 1.00 98.19 252 ILE A N 1
ATOM 1864 C CA . ILE A 1 252 ? 0.873 -9.208 -3.357 1.00 98.19 252 ILE A CA 1
ATOM 1865 C C . ILE A 1 252 ? 1.820 -10.132 -4.134 1.00 98.19 252 ILE A C 1
ATOM 1867 O O . ILE A 1 252 ? 2.212 -9.816 -5.258 1.00 98.19 252 ILE A O 1
ATOM 1871 N N . THR A 1 253 ? 2.239 -11.256 -3.550 1.00 97.19 253 THR A N 1
ATOM 1872 C CA . THR A 1 253 ? 3.093 -12.236 -4.250 1.00 97.19 253 THR A CA 1
ATOM 1873 C C . THR A 1 253 ? 2.319 -12.933 -5.375 1.00 97.19 253 THR A C 1
ATOM 1875 O O . THR A 1 253 ? 1.090 -12.976 -5.332 1.00 97.19 253 THR A O 1
ATOM 1878 N N . PRO A 1 254 ? 2.989 -13.532 -6.376 1.00 96.94 254 PRO A N 1
ATOM 1879 C CA . PRO A 1 254 ? 2.324 -14.377 -7.371 1.00 96.94 254 PRO A CA 1
ATOM 1880 C C . PRO A 1 254 ? 1.484 -15.516 -6.767 1.00 96.94 254 PRO A C 1
ATOM 1882 O O . PRO A 1 254 ? 0.526 -15.968 -7.392 1.00 96.94 254 PRO A O 1
ATOM 1885 N N . GLU A 1 255 ? 1.828 -15.965 -5.559 1.00 96.44 255 GLU A N 1
ATOM 1886 C CA . GLU A 1 255 ? 1.109 -16.983 -4.790 1.00 96.44 255 GLU A CA 1
ATOM 1887 C C . GLU A 1 255 ? -0.140 -16.445 -4.070 1.00 96.44 255 GLU A C 1
ATOM 1889 O O . GLU A 1 255 ? -0.920 -17.236 -3.544 1.00 96.44 255 GLU A O 1
ATOM 1894 N N . GLY A 1 256 ? -0.362 -15.128 -4.082 1.00 97.19 256 GLY A N 1
ATOM 1895 C CA . GLY A 1 256 ? -1.507 -14.481 -3.445 1.00 97.19 256 GLY A CA 1
ATOM 1896 C C . GLY A 1 256 ? -1.264 -14.048 -1.999 1.00 97.19 256 GLY A C 1
ATOM 1897 O O . GLY A 1 256 ? -2.225 -13.725 -1.315 1.00 97.19 256 GLY A O 1
ATOM 1898 N N . ASP A 1 257 ? -0.021 -14.004 -1.515 1.00 97.50 257 ASP A N 1
ATOM 1899 C CA . ASP A 1 257 ? 0.274 -13.513 -0.164 1.00 97.50 257 ASP A CA 1
ATOM 1900 C C . ASP A 1 257 ? 0.314 -11.980 -0.158 1.00 97.50 257 ASP A C 1
ATOM 1902 O O . ASP A 1 257 ? 1.063 -11.378 -0.931 1.00 97.50 257 ASP A O 1
ATOM 1906 N N . TRP A 1 258 ? -0.431 -11.327 0.737 1.00 98.19 258 TRP A N 1
ATOM 1907 C CA . TRP A 1 258 ? -0.363 -9.873 0.919 1.00 98.19 258 TRP A CA 1
ATOM 1908 C C . TRP A 1 258 ? 0.829 -9.493 1.801 1.00 98.19 258 TRP A C 1
ATOM 1910 O O . TRP A 1 258 ? 0.958 -9.938 2.939 1.00 98.19 258 TRP A O 1
ATOM 1920 N N . ARG A 1 259 ? 1.754 -8.691 1.262 1.00 96.75 259 ARG A N 1
ATOM 1921 C CA . ARG A 1 259 ? 3.080 -8.488 1.868 1.00 96.75 259 ARG A CA 1
ATOM 1922 C C . ARG A 1 259 ? 3.289 -7.100 2.434 1.00 96.75 259 ARG A C 1
ATOM 1924 O O . ARG A 1 259 ? 3.972 -6.974 3.451 1.00 96.75 259 ARG A O 1
ATOM 1931 N N . PHE A 1 260 ? 2.717 -6.079 1.807 1.00 97.06 260 PHE A N 1
ATOM 1932 C CA . PHE A 1 260 ? 2.811 -4.714 2.308 1.00 97.06 260 PHE A CA 1
ATOM 1933 C C . PHE A 1 260 ? 1.622 -3.843 1.896 1.00 97.06 260 PHE A C 1
ATOM 1935 O O . PHE A 1 260 ? 1.026 -4.055 0.839 1.00 97.06 260 PHE A O 1
ATOM 1942 N N . PHE A 1 261 ? 1.325 -2.856 2.740 1.00 97.81 261 PHE A N 1
ATOM 1943 C CA . PHE A 1 261 ? 0.520 -1.666 2.466 1.00 97.81 261 PHE A CA 1
ATOM 1944 C C . PHE A 1 261 ? 1.167 -0.488 3.201 1.00 97.81 261 PHE A C 1
ATOM 1946 O O . PHE A 1 261 ? 0.963 -0.311 4.394 1.00 97.81 261 PHE A O 1
ATOM 1953 N N . VAL A 1 262 ? 2.031 0.260 2.522 1.00 95.44 262 VAL A N 1
ATOM 1954 C CA . VAL A 1 262 ? 2.897 1.276 3.150 1.00 95.44 262 VAL A CA 1
ATOM 1955 C C . VAL A 1 262 ? 2.935 2.549 2.318 1.00 95.44 262 VAL A C 1
ATOM 1957 O O . VAL A 1 262 ? 2.749 2.479 1.110 1.00 95.44 262 VAL A O 1
ATOM 1960 N N . ALA A 1 263 ? 3.264 3.680 2.937 1.00 87.62 263 ALA A N 1
ATOM 1961 C CA . ALA A 1 263 ? 3.683 4.912 2.262 1.00 87.62 263 ALA A CA 1
ATOM 1962 C C . ALA A 1 263 ? 5.079 5.354 2.736 1.00 87.62 263 ALA A C 1
ATOM 1964 O O . ALA A 1 263 ? 5.506 4.969 3.829 1.00 87.62 263 ALA A O 1
ATOM 1965 N N . GLY A 1 264 ? 5.776 6.153 1.917 1.00 80.19 264 GLY A N 1
ATOM 1966 C CA . GLY A 1 264 ? 7.076 6.784 2.217 1.00 80.19 264 GLY A CA 1
ATOM 1967 C C . GLY A 1 264 ? 8.202 6.361 1.264 1.00 80.19 264 GLY A C 1
ATOM 1968 O O . GLY A 1 264 ? 8.195 5.220 0.806 1.00 80.19 264 GLY A O 1
ATOM 1969 N N . ASP A 1 265 ? 9.110 7.261 0.890 1.00 54.16 265 ASP A N 1
ATOM 1970 C CA . ASP A 1 265 ? 10.397 7.619 1.528 1.00 54.16 265 ASP A CA 1
ATOM 1971 C C . ASP A 1 265 ? 10.517 9.149 1.415 1.00 54.16 265 ASP A C 1
ATOM 1973 O O . ASP A 1 265 ? 10.276 9.644 0.293 1.00 54.16 265 ASP A O 1
#

pLDDT: mean 72.63, std 26.68, range [26.42, 98.31]